Protein AF-E6X254-F1 (afdb_monomer)

Structure (mmCIF, N/CA/C/O backbone):
data_AF-E6X254-F1
#
_entry.id   AF-E6X254-F1
#
loop_
_atom_site.group_PDB
_atom_site.id
_atom_site.type_symbol
_atom_site.label_atom_id
_atom_site.label_alt_id
_atom_site.label_comp_id
_atom_site.label_asym_id
_atom_site.label_entity_id
_atom_site.label_seq_id
_atom_site.pdbx_PDB_ins_code
_atom_site.Cartn_x
_atom_site.Cartn_y
_atom_site.Cartn_z
_atom_site.occupancy
_atom_site.B_iso_or_equiv
_atom_site.auth_seq_id
_atom_site.auth_comp_id
_atom_site.auth_asym_id
_atom_site.auth_atom_id
_atom_site.pdbx_PDB_model_num
ATOM 1 N N . MET A 1 1 ? 67.744 -31.912 -31.415 1.00 39.97 1 MET A N 1
ATOM 2 C CA . MET A 1 1 ? 67.885 -32.042 -32.885 1.00 39.97 1 MET A CA 1
ATOM 3 C C . MET A 1 1 ? 66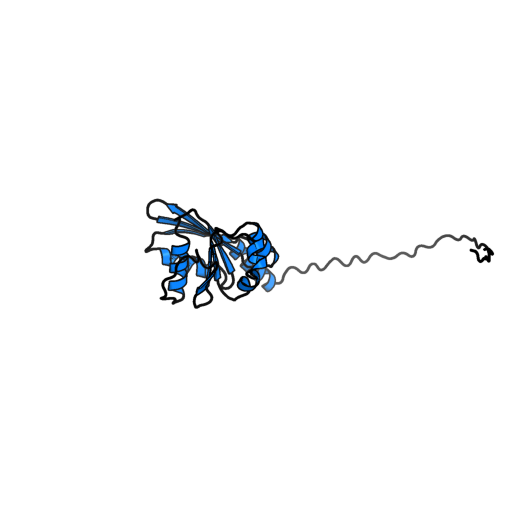.791 -31.149 -33.469 1.00 39.97 1 MET A C 1
ATOM 5 O O . MET A 1 1 ? 65.705 -31.187 -32.912 1.00 39.97 1 MET A O 1
ATOM 9 N N . ARG A 1 2 ? 67.077 -30.144 -34.318 1.00 36.38 2 ARG A N 1
ATOM 10 C CA . ARG A 1 2 ? 67.488 -30.281 -35.740 1.00 36.38 2 ARG A CA 1
ATOM 11 C C . ARG A 1 2 ? 66.462 -31.168 -36.472 1.00 36.38 2 ARG A C 1
ATOM 13 O O . ARG A 1 2 ? 66.328 -32.311 -36.052 1.00 36.38 2 ARG A O 1
ATOM 20 N N . SER A 1 3 ? 65.672 -30.724 -37.452 1.00 42.69 3 SER A N 1
ATOM 21 C CA . SER A 1 3 ? 65.856 -29.655 -38.465 1.00 42.69 3 SER A CA 1
ATOM 22 C C . SER A 1 3 ? 64.516 -29.353 -39.194 1.00 42.69 3 SER A C 1
ATOM 24 O O . SER A 1 3 ? 63.551 -30.048 -38.885 1.00 42.69 3 SER A O 1
ATOM 26 N N . GLU A 1 4 ? 64.304 -28.407 -40.130 1.00 46.53 4 GLU A N 1
ATOM 27 C CA . GLU A 1 4 ? 65.043 -27.293 -40.804 1.00 46.53 4 GLU A CA 1
ATOM 28 C C . GLU A 1 4 ? 63.950 -26.216 -41.205 1.00 46.53 4 GLU A C 1
ATOM 30 O O . GLU A 1 4 ? 62.765 -26.515 -41.064 1.00 46.53 4 GLU A O 1
ATOM 35 N N . GLU A 1 5 ? 64.190 -24.903 -41.398 1.00 43.69 5 GLU A N 1
ATOM 36 C CA . GLU A 1 5 ? 64.471 -24.144 -42.664 1.00 43.69 5 GLU A CA 1
ATOM 37 C C . GLU A 1 5 ? 63.415 -24.240 -43.814 1.00 43.69 5 GLU A C 1
ATOM 39 O O . GLU A 1 5 ? 62.823 -25.294 -44.002 1.00 43.69 5 GLU A O 1
ATOM 44 N N . LEU A 1 6 ? 63.113 -23.219 -44.651 1.00 42.19 6 LEU A N 1
ATOM 45 C CA . LEU A 1 6 ? 63.605 -21.825 -44.809 1.00 42.19 6 LEU A CA 1
ATOM 46 C C . LEU A 1 6 ? 62.620 -20.930 -45.628 1.00 42.19 6 LEU A C 1
ATOM 48 O O . LEU A 1 6 ? 61.711 -21.429 -46.285 1.00 42.19 6 LEU A O 1
ATOM 52 N N . ASP A 1 7 ? 62.872 -19.614 -45.580 1.00 41.62 7 ASP A N 1
ATOM 53 C CA . ASP A 1 7 ? 62.547 -18.496 -46.503 1.00 41.62 7 ASP A CA 1
ATOM 54 C C . ASP A 1 7 ? 61.769 -18.724 -47.828 1.00 41.62 7 ASP A C 1
ATOM 56 O O . ASP A 1 7 ? 62.114 -19.588 -48.631 1.00 41.62 7 ASP A O 1
ATOM 60 N N . ASN A 1 8 ? 60.938 -17.728 -48.202 1.00 36.31 8 ASN A N 1
ATOM 61 C CA . ASN A 1 8 ? 61.302 -16.877 -49.356 1.00 36.31 8 ASN A CA 1
ATOM 62 C C . ASN A 1 8 ? 60.721 -15.441 -49.310 1.00 36.31 8 ASN A C 1
ATOM 64 O O . ASN A 1 8 ? 59.726 -15.171 -48.638 1.00 36.31 8 ASN A O 1
ATOM 68 N N . ARG 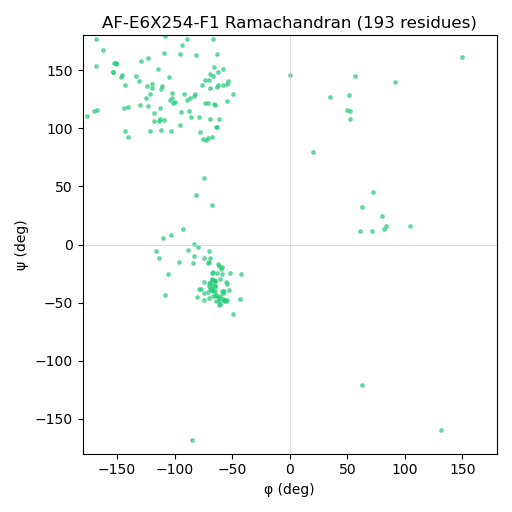A 1 9 ? 61.373 -14.507 -50.020 1.00 41.06 9 ARG A N 1
ATOM 69 C CA . ARG A 1 9 ? 61.249 -13.041 -49.885 1.00 41.06 9 ARG A CA 1
ATOM 70 C C . ARG A 1 9 ? 60.640 -12.318 -51.107 1.00 41.06 9 ARG A C 1
ATOM 72 O O . ARG A 1 9 ? 60.903 -12.702 -52.235 1.00 41.06 9 ARG A O 1
ATOM 79 N N . VAL A 1 10 ? 59.976 -11.184 -50.822 1.00 40.94 10 VAL A N 1
ATOM 80 C CA . VAL A 1 10 ? 60.042 -9.849 -51.493 1.00 40.94 10 VAL A CA 1
ATOM 81 C C . VAL A 1 10 ? 59.882 -9.720 -53.025 1.00 40.94 10 VAL A C 1
ATOM 83 O O . VAL A 1 10 ? 60.679 -10.247 -53.789 1.00 40.94 10 VAL A O 1
ATOM 86 N N . THR A 1 11 ? 58.972 -8.826 -53.456 1.00 37.56 11 THR A N 1
ATOM 87 C CA . THR A 1 11 ? 59.174 -7.722 -54.450 1.00 37.56 11 THR A CA 1
ATOM 88 C C . THR A 1 11 ? 57.869 -6.900 -54.550 1.00 37.56 11 THR A C 1
ATOM 90 O O . THR A 1 11 ? 56.802 -7.473 -54.719 1.00 37.56 11 THR A O 1
ATOM 93 N N . GLU A 1 12 ? 57.828 -5.646 -54.083 1.00 37.41 12 GLU A N 1
ATOM 94 C CA . GLU A 1 12 ? 58.088 -4.357 -54.776 1.00 37.41 12 GLU A CA 1
ATOM 95 C C . GLU A 1 12 ? 56.846 -3.679 -55.412 1.00 37.41 12 GLU A C 1
ATOM 97 O O . GLU A 1 12 ? 55.953 -4.327 -55.946 1.00 37.41 12 GLU A O 1
ATOM 102 N N . GLN A 1 13 ? 56.776 -2.344 -55.280 1.00 39.62 13 GLN A N 1
ATOM 103 C CA . GLN A 1 13 ? 55.725 -1.461 -55.831 1.00 39.62 13 GLN A CA 1
ATOM 104 C C . GLN A 1 13 ? 56.097 -0.991 -57.261 1.00 39.62 13 GLN A C 1
ATOM 106 O O . GLN A 1 13 ? 57.212 -1.269 -57.703 1.00 39.62 13 GLN A O 1
ATOM 111 N N . PRO A 1 14 ? 55.244 -0.219 -57.980 1.00 46.22 14 PRO A N 1
ATOM 112 C CA . PRO A 1 14 ? 55.338 1.243 -57.806 1.00 46.22 14 PRO A CA 1
ATOM 113 C C . PRO A 1 14 ? 54.042 2.072 -58.018 1.00 46.22 14 PRO A C 1
ATOM 115 O O . PRO A 1 14 ? 53.150 1.714 -58.776 1.00 46.22 14 PRO A O 1
ATOM 118 N N . SER A 1 15 ? 54.028 3.253 -57.383 1.00 36.47 15 SER A N 1
ATOM 119 C CA . SER A 1 15 ? 53.584 4.570 -57.900 1.00 36.47 15 SER A CA 1
ATOM 120 C C . SER A 1 15 ? 52.405 4.685 -58.886 1.00 36.47 15 SER A C 1
ATOM 122 O O . SER A 1 15 ? 52.525 4.309 -60.051 1.00 36.47 15 SER A O 1
ATOM 124 N N . ASN A 1 16 ? 51.425 5.535 -58.535 1.00 37.75 16 ASN A N 1
ATOM 125 C CA . ASN A 1 16 ? 50.996 6.577 -59.481 1.00 37.75 16 ASN A CA 1
ATOM 126 C C . ASN A 1 16 ? 50.569 7.891 -58.787 1.00 37.75 16 ASN A C 1
ATOM 128 O O . ASN A 1 16 ? 50.030 7.862 -57.681 1.00 37.75 16 ASN A O 1
ATOM 132 N N . ARG A 1 17 ? 50.832 9.045 -59.424 1.00 39.84 17 ARG A N 1
ATOM 133 C CA . ARG A 1 17 ? 50.618 10.406 -58.880 1.00 39.84 17 ARG A CA 1
ATOM 134 C C . ARG A 1 17 ? 50.150 11.377 -59.973 1.00 39.84 17 ARG A C 1
ATOM 136 O O . ARG A 1 17 ? 50.934 11.685 -60.861 1.00 39.84 17 ARG A O 1
ATOM 143 N N . ALA A 1 18 ? 48.940 11.920 -59.825 1.00 36.59 18 ALA A N 1
ATOM 144 C CA . ALA A 1 18 ? 48.417 13.166 -60.419 1.00 36.59 18 ALA A CA 1
ATOM 145 C C . ALA A 1 18 ? 47.061 13.443 -59.722 1.00 36.59 18 ALA A C 1
ATOM 147 O O . ALA A 1 18 ? 46.252 12.527 -59.631 1.00 36.59 18 ALA A O 1
ATOM 148 N N . THR A 1 19 ? 46.857 14.511 -58.940 1.00 41.28 19 THR A N 1
ATOM 149 C CA . THR A 1 19 ? 46.544 15.905 -59.338 1.00 41.28 19 THR A CA 1
ATOM 150 C C . THR A 1 19 ? 45.357 16.043 -60.291 1.00 41.28 19 THR A C 1
ATOM 152 O O . THR A 1 19 ? 45.527 15.775 -61.473 1.00 41.28 19 THR A O 1
ATOM 155 N N . GLU A 1 20 ? 44.227 16.563 -59.794 1.00 41.34 20 GLU A N 1
ATOM 156 C CA . GLU A 1 20 ? 43.519 17.712 -60.393 1.00 41.34 20 GLU A CA 1
ATOM 157 C C . GLU A 1 20 ? 42.433 18.273 -59.452 1.00 41.34 20 GLU A C 1
ATOM 159 O O . GLU A 1 20 ? 41.959 17.590 -58.543 1.00 41.34 20 GLU A O 1
ATOM 164 N N . GLU A 1 21 ? 42.128 19.560 -59.627 1.00 39.28 21 GLU A N 1
ATOM 165 C CA . GLU A 1 21 ? 41.271 20.386 -58.766 1.00 39.28 21 GLU A CA 1
ATOM 166 C C . GLU A 1 21 ? 39.807 20.463 -59.245 1.00 39.28 21 GLU A C 1
ATOM 168 O O . GLU A 1 21 ? 39.488 20.197 -60.398 1.00 39.28 21 GLU A O 1
ATOM 173 N N . GLU A 1 22 ? 38.941 20.912 -58.329 1.00 37.00 22 GLU A N 1
ATOM 174 C CA . GLU A 1 22 ? 37.640 21.562 -58.559 1.00 37.00 22 GLU A CA 1
ATOM 175 C C . GLU A 1 22 ? 36.601 20.932 -59.515 1.00 37.00 22 GLU A C 1
ATOM 177 O O . GLU A 1 22 ? 36.651 21.054 -60.740 1.00 37.00 22 GLU A O 1
ATOM 182 N N . LYS A 1 23 ? 35.465 20.539 -58.917 1.00 35.72 23 LYS A N 1
ATOM 183 C CA . LYS A 1 23 ? 34.222 21.340 -59.017 1.00 35.72 23 LYS A CA 1
ATOM 184 C C . LYS A 1 23 ? 33.162 20.867 -58.023 1.00 35.72 23 LYS A C 1
ATOM 186 O O . LYS A 1 23 ? 32.631 19.769 -58.148 1.00 35.72 23 LYS A O 1
ATOM 191 N N . SER A 1 24 ? 32.808 21.732 -57.076 1.00 36.19 24 SER A N 1
ATOM 192 C CA . SER A 1 24 ? 31.663 21.527 -56.182 1.00 36.19 24 SER A CA 1
ATOM 193 C C . SER A 1 24 ? 30.344 21.741 -56.938 1.00 36.19 24 SER A C 1
ATOM 195 O O . SER A 1 24 ? 30.122 22.848 -57.435 1.00 36.19 24 SER A O 1
ATOM 197 N N . PRO A 1 25 ? 29.433 20.754 -57.009 1.00 38.47 25 PRO A N 1
ATOM 198 C CA . PRO A 1 25 ? 28.071 20.993 -57.458 1.00 38.47 25 PRO A CA 1
ATOM 199 C C . PRO A 1 25 ? 27.221 21.530 -56.298 1.00 38.47 25 PRO A C 1
ATOM 201 O O . PRO A 1 25 ? 27.166 20.948 -55.215 1.00 38.47 25 PRO A O 1
ATOM 204 N N . THR A 1 26 ? 26.521 22.635 -56.540 1.00 44.19 26 THR A N 1
ATOM 205 C CA . THR A 1 26 ? 25.549 23.215 -55.609 1.00 44.19 26 THR A CA 1
ATOM 206 C C . THR A 1 26 ? 24.395 22.242 -55.344 1.00 44.19 26 THR A C 1
ATOM 208 O O . THR A 1 26 ? 23.514 22.094 -56.190 1.00 44.19 26 THR A O 1
ATOM 211 N N . LEU A 1 27 ? 24.334 21.643 -54.151 1.00 38.66 27 LEU A N 1
ATOM 212 C CA . LEU A 1 27 ? 23.073 21.127 -53.614 1.00 38.66 27 LEU A CA 1
ATOM 213 C C . LEU A 1 27 ? 22.359 22.253 -52.864 1.00 38.66 27 LEU A C 1
ATOM 215 O O . LEU A 1 27 ? 22.832 22.732 -51.835 1.00 38.66 27 LEU A O 1
ATOM 219 N N . GLN A 1 28 ? 21.197 22.659 -53.373 1.00 41.84 28 GLN A N 1
ATOM 220 C CA . GLN A 1 28 ? 20.267 23.486 -52.611 1.00 41.84 28 GLN A CA 1
ATOM 221 C C . GLN A 1 28 ? 19.738 22.668 -51.431 1.00 41.84 28 GLN A C 1
ATOM 223 O O . GLN A 1 28 ? 19.121 21.619 -51.615 1.00 41.84 28 GLN A O 1
ATOM 228 N N . SER A 1 29 ? 19.966 23.156 -50.215 1.00 40.50 29 SER A N 1
ATOM 229 C CA . SER A 1 29 ? 19.457 22.549 -48.990 1.00 40.50 29 SER A CA 1
ATOM 230 C C . SER A 1 29 ? 17.942 22.735 -48.887 1.00 40.50 29 SER A C 1
ATOM 232 O O . SER A 1 29 ? 17.465 23.727 -48.333 1.00 40.50 29 SER A O 1
ATOM 234 N N . GLN A 1 30 ? 17.173 21.771 -49.391 1.00 39.81 30 GLN A N 1
ATOM 235 C CA . GLN A 1 30 ? 15.779 21.614 -48.985 1.00 39.81 30 GLN A CA 1
ATOM 236 C C . GLN A 1 30 ? 15.748 20.999 -47.583 1.00 39.81 30 GLN A C 1
ATOM 238 O O . GLN A 1 30 ? 15.779 19.783 -47.408 1.00 39.81 30 GLN A O 1
ATOM 243 N N . THR A 1 31 ? 15.731 21.860 -46.567 1.00 37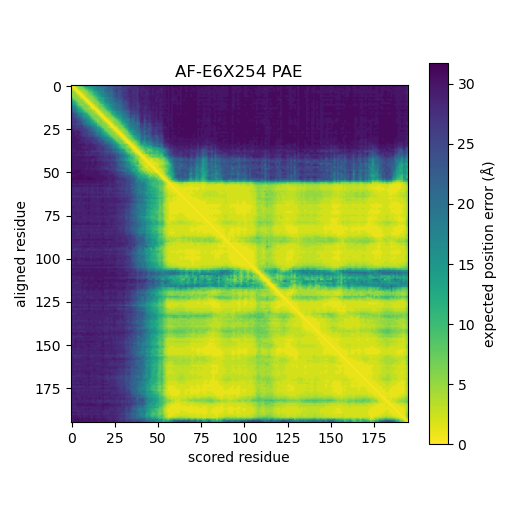.50 31 THR A N 1
ATOM 244 C CA . THR A 1 31 ? 15.502 21.453 -45.181 1.00 37.50 31 THR A CA 1
ATOM 245 C C . THR A 1 31 ? 14.033 21.081 -45.004 1.00 37.50 31 THR A C 1
ATOM 247 O O . THR A 1 31 ? 13.203 21.929 -44.674 1.00 37.50 31 THR A O 1
ATOM 250 N N . SER A 1 32 ? 13.704 19.810 -45.221 1.00 37.91 32 SER A N 1
ATOM 251 C CA . SER A 1 32 ? 12.437 19.238 -44.765 1.00 37.91 32 SER A CA 1
ATOM 252 C C . SER A 1 32 ? 12.418 19.270 -43.236 1.00 37.91 32 SER A C 1
ATOM 254 O O . SER A 1 32 ? 13.076 18.451 -42.594 1.00 37.91 32 SER A O 1
ATOM 256 N N . SER A 1 33 ? 11.710 20.238 -42.649 1.00 44.03 33 SER A N 1
ATOM 257 C CA . SER A 1 33 ? 11.550 20.336 -41.194 1.00 44.03 33 SER A CA 1
ATOM 258 C C . SER A 1 33 ? 11.024 19.016 -40.615 1.00 44.03 33 SER A C 1
ATOM 260 O O . SER A 1 33 ? 10.129 18.417 -41.221 1.00 44.03 33 SER A O 1
ATOM 262 N N . PRO A 1 34 ? 11.505 18.565 -39.440 1.00 41.34 34 PRO A N 1
ATOM 263 C CA . PRO A 1 34 ? 10.937 17.406 -38.767 1.00 41.34 34 PRO A CA 1
ATOM 264 C C . PRO A 1 34 ? 9.486 17.691 -38.366 1.00 41.34 34 PRO A C 1
ATOM 266 O O . PRO A 1 34 ? 9.233 18.401 -37.401 1.00 41.34 34 PRO A O 1
ATOM 269 N N . ASN A 1 35 ? 8.559 17.159 -39.162 1.00 46.47 35 ASN A N 1
ATOM 270 C CA . ASN A 1 35 ? 7.163 16.849 -38.858 1.00 46.47 35 ASN A CA 1
ATOM 271 C C . ASN A 1 35 ? 6.545 17.588 -37.645 1.00 46.47 35 ASN A C 1
ATOM 273 O O . ASN A 1 35 ? 6.381 16.994 -36.580 1.00 46.47 35 ASN A O 1
ATOM 277 N N . ASP A 1 36 ? 6.140 18.852 -37.827 1.00 47.97 36 ASP A N 1
ATOM 278 C CA . ASP A 1 36 ? 5.377 19.643 -36.839 1.00 47.97 36 ASP A CA 1
ATOM 279 C C . ASP A 1 36 ? 3.904 19.182 -36.772 1.00 47.97 36 ASP A C 1
ATOM 281 O O . ASP A 1 36 ? 2.951 19.924 -37.026 1.00 47.97 36 ASP A O 1
ATOM 285 N N . GLN A 1 37 ? 3.708 17.892 -36.489 1.00 47.06 37 GLN A N 1
ATOM 286 C CA . GLN A 1 37 ? 2.402 17.341 -36.156 1.00 47.06 37 GLN A CA 1
ATOM 287 C C . GLN A 1 37 ? 2.096 17.693 -34.705 1.00 47.06 37 GLN A C 1
ATOM 289 O O . GLN A 1 37 ? 2.498 16.996 -33.773 1.00 47.06 37 GLN A O 1
ATOM 294 N N . ARG A 1 38 ? 1.339 18.781 -34.521 1.00 51.38 38 ARG A N 1
ATOM 295 C CA . ARG A 1 38 ? 0.625 19.021 -33.263 1.00 51.38 38 ARG A CA 1
ATOM 296 C C . ARG A 1 38 ? -0.147 17.744 -32.891 1.00 51.38 38 ARG A C 1
ATOM 298 O O . ARG A 1 38 ? -0.869 17.243 -33.755 1.00 51.38 38 ARG A O 1
ATOM 305 N N . PRO A 1 39 ? -0.014 17.235 -31.649 1.00 46.81 39 PRO A N 1
ATOM 306 C CA . PRO A 1 39 ? -0.673 16.001 -31.229 1.00 46.81 39 PRO A CA 1
ATOM 307 C C . PRO A 1 39 ? -2.176 16.095 -31.486 1.00 46.81 39 PRO A C 1
ATOM 309 O O . PRO A 1 39 ? -2.773 17.157 -31.258 1.00 46.81 39 PRO A O 1
ATOM 312 N N . THR A 1 40 ? -2.767 15.007 -31.987 1.00 54.56 40 THR A N 1
ATOM 313 C CA . THR A 1 40 ? -4.196 14.969 -32.319 1.00 54.56 40 THR A CA 1
ATOM 314 C C . THR A 1 40 ? -5.031 15.163 -31.056 1.00 54.56 40 THR A C 1
ATOM 316 O O . THR A 1 40 ? -4.531 15.000 -29.945 1.00 54.56 40 THR A O 1
ATOM 319 N N . THR A 1 41 ? -6.319 15.490 -31.191 1.00 58.62 41 THR A N 1
ATOM 320 C CA . THR A 1 41 ? -7.214 15.629 -30.028 1.00 58.62 41 THR A CA 1
ATOM 321 C C . THR A 1 41 ? -7.177 14.380 -29.141 1.00 58.62 41 THR A C 1
ATOM 323 O O . THR A 1 41 ? -7.072 14.508 -27.931 1.00 58.62 41 THR A O 1
ATOM 326 N N . ASN A 1 42 ? -7.117 13.186 -29.739 1.00 62.75 42 ASN A N 1
ATOM 327 C CA . ASN A 1 42 ? -7.021 11.921 -29.012 1.00 62.75 42 ASN A CA 1
ATOM 328 C C . ASN A 1 42 ? -5.676 11.760 -28.271 1.00 62.75 42 ASN A C 1
ATOM 330 O O . ASN A 1 42 ? -5.656 11.302 -27.133 1.00 62.75 42 ASN A O 1
ATOM 334 N N . ASP A 1 43 ? -4.559 12.188 -28.870 1.00 56.28 43 ASP A N 1
ATOM 335 C CA . ASP A 1 43 ? -3.249 12.181 -28.198 1.00 56.28 43 ASP A CA 1
ATOM 336 C C . ASP A 1 43 ? -3.198 13.215 -27.064 1.00 56.28 43 ASP A C 1
ATOM 338 O O . ASP A 1 43 ? -2.629 12.952 -26.007 1.00 56.28 43 ASP A O 1
ATOM 342 N N . GLN A 1 44 ? -3.813 14.387 -27.256 1.00 56.69 44 GLN A N 1
ATOM 343 C CA . GLN A 1 44 ? -3.948 15.400 -26.209 1.00 56.69 44 GLN A CA 1
ATOM 344 C C . GLN A 1 44 ? -4.847 14.920 -25.073 1.00 56.69 44 GLN A C 1
ATOM 346 O O . GLN A 1 44 ? -4.502 15.146 -23.921 1.00 56.69 44 GLN A O 1
ATOM 351 N N . ASP A 1 45 ? -5.946 14.228 -25.363 1.00 62.16 45 ASP A N 1
ATOM 352 C CA . ASP A 1 45 ? -6.838 13.671 -24.346 1.00 62.16 45 ASP A CA 1
ATOM 353 C C . ASP A 1 45 ? -6.152 12.547 -23.557 1.00 62.16 45 ASP A C 1
ATOM 355 O O . ASP A 1 45 ? -6.262 12.520 -22.334 1.00 62.16 45 ASP A O 1
ATOM 359 N N . ILE A 1 46 ? -5.348 11.694 -24.206 1.00 59.12 46 ILE A N 1
ATOM 360 C CA . ILE A 1 46 ? -4.499 10.699 -23.525 1.00 59.12 46 ILE A CA 1
ATOM 361 C C . ILE A 1 46 ? -3.438 11.391 -22.655 1.00 59.12 46 ILE A C 1
ATOM 363 O O . ILE A 1 46 ? -3.314 11.065 -21.475 1.00 59.12 46 ILE A O 1
ATOM 367 N N . LEU A 1 47 ? -2.716 12.383 -23.188 1.00 53.06 47 LEU A N 1
ATOM 368 C CA . LEU A 1 47 ? -1.706 13.144 -22.440 1.00 53.06 47 LEU A CA 1
ATOM 369 C C . LEU A 1 47 ? -2.313 13.969 -21.295 1.00 53.06 47 LEU A C 1
ATOM 371 O O . LEU A 1 47 ? -1.662 14.163 -20.271 1.00 53.06 47 LEU A O 1
ATOM 375 N N . ASN A 1 48 ? -3.551 14.448 -21.435 1.00 55.47 48 ASN A N 1
ATOM 376 C CA . ASN A 1 48 ? -4.277 15.188 -20.403 1.00 55.47 48 ASN A CA 1
ATOM 377 C C . ASN A 1 48 ? -4.869 14.251 -19.345 1.00 55.47 48 ASN A C 1
ATOM 379 O O . ASN A 1 48 ? -4.809 14.576 -18.162 1.00 55.47 48 ASN A O 1
ATOM 383 N N . ALA A 1 49 ? -5.371 13.076 -19.736 1.00 56.28 49 ALA A N 1
ATOM 384 C CA . ALA A 1 49 ? -5.787 12.028 -18.809 1.00 56.28 49 ALA A CA 1
ATOM 385 C C . ALA A 1 49 ? -4.591 11.551 -17.975 1.00 56.28 49 ALA A C 1
ATOM 387 O O . ALA A 1 49 ? -4.667 11.576 -16.747 1.00 56.28 49 ALA A O 1
ATOM 388 N N . GLN A 1 50 ? -3.458 11.256 -18.626 1.00 50.41 50 GLN A N 1
ATOM 389 C CA . GLN A 1 50 ? -2.184 10.974 -17.962 1.00 50.41 50 GLN A CA 1
ATOM 390 C C . GLN A 1 50 ? -1.763 12.144 -17.058 1.00 50.41 50 GLN A C 1
ATOM 392 O O . GLN A 1 50 ? -1.491 11.941 -15.884 1.00 50.41 50 GLN A O 1
ATOM 397 N N . ARG A 1 51 ? -1.802 13.402 -17.521 1.00 49.88 51 ARG A N 1
ATOM 398 C CA . ARG A 1 51 ? -1.511 14.577 -16.667 1.00 49.88 51 ARG A CA 1
ATOM 399 C C . ARG A 1 51 ? -2.478 14.777 -15.500 1.00 49.88 51 ARG A C 1
ATOM 401 O O . ARG A 1 51 ? -2.081 15.377 -14.501 1.00 49.88 51 ARG A O 1
ATOM 408 N N . SER A 1 52 ? -3.708 14.279 -15.590 1.00 51.03 52 SER A N 1
ATOM 409 C CA . SER A 1 52 ? -4.663 14.307 -14.481 1.00 51.03 52 SER A CA 1
ATOM 410 C C . SER A 1 52 ? -4.309 13.271 -13.411 1.00 51.03 52 SER A C 1
ATOM 412 O O . SER A 1 52 ? -4.288 13.618 -12.231 1.00 51.03 52 SER A O 1
ATOM 414 N N . THR A 1 53 ? -3.909 12.053 -13.803 1.00 51.19 53 THR A N 1
ATOM 415 C CA . THR A 1 53 ? -3.399 11.035 -12.870 1.00 51.19 53 THR A CA 1
ATOM 416 C C . THR A 1 53 ? -2.028 11.412 -12.302 1.00 51.19 53 THR A C 1
ATOM 418 O O . THR A 1 53 ? -1.787 11.190 -11.119 1.00 51.19 53 THR A O 1
ATOM 421 N N . LEU A 1 54 ? -1.175 12.097 -13.074 1.00 52.84 54 LEU A N 1
ATOM 422 C CA . LEU A 1 54 ? 0.117 12.639 -12.618 1.00 52.84 54 LEU A CA 1
ATOM 423 C C . LEU A 1 54 ? -0.011 13.686 -11.489 1.00 52.84 54 LEU A C 1
ATOM 425 O O . LEU A 1 54 ? 0.961 13.940 -10.785 1.00 52.84 54 LEU A O 1
ATOM 429 N N . ASN A 1 55 ? -1.194 14.280 -11.288 1.00 58.25 55 ASN A N 1
ATOM 430 C CA . ASN A 1 55 ? -1.481 15.205 -10.182 1.00 58.25 55 ASN A CA 1
ATOM 431 C C . ASN A 1 55 ? -2.436 14.611 -9.127 1.00 58.25 55 ASN A C 1
ATOM 433 O O . ASN A 1 55 ? -2.846 15.313 -8.204 1.00 58.25 55 ASN A O 1
ATOM 437 N N . ALA A 1 56 ? -2.809 13.333 -9.244 1.00 71.69 56 ALA A N 1
ATOM 438 C CA . ALA A 1 56 ? -3.869 12.706 -8.455 1.00 71.69 56 ALA A CA 1
ATOM 439 C C . ALA A 1 56 ? -3.414 12.252 -7.053 1.00 71.69 56 ALA A C 1
ATOM 441 O O . ALA A 1 56 ? -3.779 11.169 -6.589 1.00 71.69 56 ALA A O 1
ATOM 442 N N . SER A 1 57 ? -2.632 13.084 -6.357 1.00 87.56 57 SER A N 1
ATOM 443 C CA . SER A 1 57 ? -2.364 12.864 -4.939 1.00 87.56 57 SER A CA 1
ATOM 444 C C . SER A 1 57 ? -3.599 13.209 -4.103 1.00 87.56 57 SER A C 1
ATOM 446 O O . SER A 1 57 ? -4.345 14.149 -4.393 1.00 87.56 57 SER A O 1
ATOM 448 N N . LYS A 1 58 ? -3.852 12.422 -3.057 1.00 94.69 58 LYS A N 1
ATOM 449 C CA . LYS A 1 58 ? -4.974 12.640 -2.145 1.00 94.69 58 LYS A CA 1
ATOM 450 C C . LYS A 1 58 ? -4.589 12.308 -0.717 1.00 94.69 58 LYS A C 1
ATOM 452 O O . LYS A 1 58 ? -3.980 11.278 -0.450 1.00 94.69 58 LYS A O 1
ATOM 457 N N . GLU A 1 59 ? -5.005 13.166 0.200 1.00 97.38 59 GLU A N 1
ATOM 458 C CA . GLU A 1 59 ? -4.857 12.965 1.635 1.00 97.38 59 GLU A CA 1
ATOM 459 C C . GLU A 1 59 ? -6.230 12.731 2.272 1.00 97.38 59 GLU A C 1
ATOM 461 O O . GLU A 1 59 ? -7.213 13.386 1.911 1.00 97.38 59 GLU A O 1
ATOM 466 N N . ILE A 1 60 ? -6.317 11.756 3.177 1.00 97.75 60 ILE A N 1
ATOM 467 C CA . ILE A 1 60 ? -7.540 11.409 3.908 1.00 97.75 60 ILE A CA 1
ATOM 468 C C . ILE A 1 60 ? -7.159 11.077 5.349 1.00 97.75 60 ILE A C 1
ATOM 470 O O . ILE A 1 60 ? -6.458 10.094 5.573 1.00 97.75 60 ILE A O 1
ATOM 474 N N . THR A 1 61 ? -7.660 11.829 6.329 1.00 98.06 61 THR A N 1
ATOM 475 C CA . THR A 1 61 ? -7.658 11.370 7.726 1.00 98.06 61 THR A CA 1
ATOM 476 C C . THR A 1 61 ? -8.869 10.466 7.960 1.00 98.06 61 THR A C 1
ATOM 478 O O . THR A 1 61 ? -9.996 10.872 7.669 1.00 98.06 61 THR A O 1
ATOM 481 N N . ALA A 1 62 ? -8.648 9.264 8.496 1.00 97.38 62 ALA A N 1
ATOM 482 C CA . ALA A 1 62 ? -9.692 8.280 8.786 1.00 97.38 62 ALA A CA 1
ATOM 483 C C . ALA A 1 62 ? -9.383 7.443 10.043 1.00 97.38 62 ALA A C 1
ATOM 485 O O . ALA A 1 62 ? -8.232 7.083 10.309 1.00 97.38 62 ALA A O 1
ATOM 486 N N . ASN A 1 63 ? -10.422 7.099 10.806 1.00 96.75 63 ASN A N 1
ATOM 487 C CA . ASN A 1 63 ? -10.401 6.034 11.811 1.00 96.75 63 ASN A CA 1
ATOM 488 C C . ASN A 1 63 ? -10.680 4.650 11.164 1.00 96.75 63 ASN A C 1
ATOM 490 O O . ASN A 1 63 ? -10.643 4.498 9.942 1.00 96.75 63 ASN A O 1
ATOM 494 N N . LEU A 1 64 ? -10.932 3.611 11.972 1.00 94.44 64 LEU A N 1
ATOM 495 C CA . LEU A 1 64 ? -11.232 2.258 11.467 1.00 94.44 64 LEU A CA 1
ATOM 496 C C . LEU A 1 64 ? -12.604 2.131 10.780 1.00 94.44 64 LEU A C 1
ATOM 498 O O . LEU A 1 64 ? -12.730 1.350 9.840 1.00 94.44 64 LEU A O 1
ATOM 502 N N . GLU A 1 65 ? -13.611 2.878 11.231 1.00 95.12 65 GLU A N 1
ATOM 503 C CA . GLU A 1 65 ? -14.969 2.882 10.666 1.00 95.12 65 GLU A CA 1
ATOM 504 C C . GLU A 1 65 ? -15.013 3.638 9.330 1.00 95.12 65 GLU A C 1
ATOM 506 O O . GLU A 1 65 ? -15.743 3.270 8.414 1.00 95.12 65 GLU A O 1
ATOM 511 N N . GLU A 1 66 ? -14.169 4.662 9.196 1.00 96.94 66 GLU A N 1
ATOM 512 C CA . GLU A 1 66 ? -14.006 5.490 8.000 1.00 96.94 66 GLU A CA 1
ATOM 513 C C . GLU A 1 66 ? -13.064 4.870 6.952 1.00 96.94 66 GLU A C 1
ATOM 515 O O . GLU A 1 66 ? -12.995 5.356 5.822 1.00 96.94 66 GLU A O 1
ATOM 520 N N . LEU 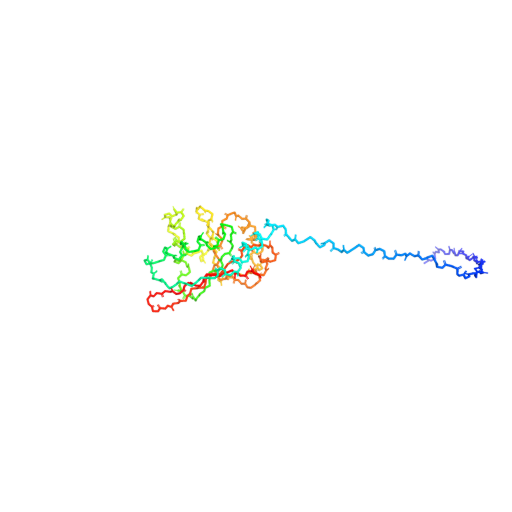A 1 67 ? -12.354 3.788 7.290 1.00 95.62 67 LEU A N 1
ATOM 521 C CA . LEU A 1 67 ? -11.388 3.115 6.414 1.00 95.62 67 LEU A CA 1
ATOM 522 C C . LEU A 1 67 ? -11.947 2.691 5.033 1.00 95.62 67 LEU A C 1
ATOM 524 O O . LEU A 1 67 ? -11.201 2.798 4.055 1.00 95.62 67 LEU A O 1
ATOM 528 N N . PRO A 1 68 ? -13.231 2.295 4.868 1.00 96.50 68 PRO A N 1
ATOM 529 C CA . PRO A 1 68 ? -13.827 2.088 3.547 1.00 96.50 68 PRO A CA 1
ATOM 530 C C . PRO A 1 68 ? -13.733 3.315 2.626 1.00 96.50 68 PRO A C 1
ATOM 532 O O . PRO A 1 68 ? -13.538 3.153 1.426 1.00 96.50 68 PRO A O 1
ATOM 535 N N . ASN A 1 69 ? -13.774 4.543 3.160 1.00 97.25 69 ASN A N 1
ATOM 536 C CA . ASN A 1 69 ? -13.633 5.766 2.357 1.00 97.25 69 ASN A CA 1
ATOM 537 C C . ASN A 1 69 ? -12.224 5.918 1.764 1.00 97.25 69 ASN A C 1
ATOM 539 O O . ASN A 1 69 ? -12.073 6.489 0.682 1.00 97.25 69 ASN A O 1
ATOM 543 N N . VAL A 1 70 ? -11.199 5.402 2.454 1.00 98.00 70 VAL A N 1
ATOM 544 C CA . VAL A 1 70 ? -9.816 5.348 1.954 1.00 98.00 70 VAL A CA 1
ATOM 545 C C . VAL A 1 70 ? -9.720 4.334 0.817 1.00 98.00 70 VAL A C 1
ATOM 547 O O . VAL A 1 70 ? -9.199 4.658 -0.247 1.00 98.00 70 VAL A O 1
ATOM 550 N N . VAL A 1 71 ? -10.296 3.142 0.994 1.00 97.75 71 VAL A N 1
ATOM 551 C CA . VAL A 1 71 ? -10.317 2.088 -0.034 1.00 97.75 71 VAL A CA 1
ATOM 552 C C . VAL A 1 71 ? -11.061 2.549 -1.293 1.00 97.75 71 VAL A C 1
ATOM 554 O O . VAL A 1 71 ? -10.538 2.437 -2.399 1.00 97.75 71 VAL A O 1
ATOM 557 N N . GLU A 1 72 ? -12.235 3.163 -1.140 1.00 97.06 72 GLU A N 1
ATOM 558 C CA . GLU A 1 72 ? -12.997 3.738 -2.255 1.00 97.06 72 GLU A CA 1
ATOM 559 C C . GLU A 1 72 ? -12.339 4.990 -2.856 1.00 97.06 72 GLU A C 1
ATOM 561 O O . GLU A 1 72 ? -12.714 5.425 -3.943 1.00 97.06 72 GLU A O 1
ATOM 566 N N . ALA A 1 73 ? -11.371 5.619 -2.186 1.00 96.56 73 ALA A N 1
ATOM 567 C CA . ALA A 1 73 ? -10.517 6.621 -2.816 1.00 96.56 73 ALA A CA 1
ATOM 568 C C . ALA A 1 73 ? -9.400 5.961 -3.634 1.00 96.56 73 ALA A C 1
ATOM 570 O O . ALA A 1 73 ? -9.209 6.347 -4.782 1.00 96.56 73 ALA A O 1
ATOM 571 N N . MET A 1 74 ? -8.731 4.938 -3.092 1.00 97.50 74 MET A N 1
ATOM 572 C CA . MET A 1 74 ? -7.712 4.168 -3.814 1.00 97.50 74 MET A CA 1
ATOM 573 C C . MET A 1 74 ? -8.271 3.592 -5.120 1.00 97.50 74 MET A C 1
ATOM 575 O O . MET A 1 74 ? -7.691 3.841 -6.169 1.00 97.50 74 MET A O 1
ATOM 579 N N . LYS A 1 75 ? -9.447 2.945 -5.092 1.00 95.81 75 LYS A N 1
ATOM 580 C CA . LYS A 1 75 ? -10.105 2.369 -6.288 1.00 95.81 75 LYS A CA 1
ATOM 581 C C . LYS A 1 75 ? -10.437 3.384 -7.390 1.00 95.81 75 LYS A C 1
ATOM 583 O O . LYS A 1 75 ? -10.662 2.998 -8.527 1.00 95.81 75 LYS A O 1
ATOM 588 N N . ARG A 1 76 ? -10.531 4.677 -7.056 1.00 94.81 76 ARG A N 1
ATOM 589 C CA . ARG A 1 76 ? -10.820 5.759 -8.017 1.00 94.81 76 ARG A CA 1
ATOM 590 C C . ARG A 1 76 ? -9.572 6.470 -8.539 1.00 94.81 76 ARG A C 1
ATOM 592 O O . ARG A 1 76 ? -9.687 7.228 -9.494 1.00 94.81 76 ARG A O 1
ATOM 599 N N . LEU A 1 77 ? -8.427 6.290 -7.882 1.00 94.75 77 LEU A N 1
ATOM 600 C CA . LEU A 1 77 ? -7.174 6.983 -8.194 1.00 94.75 77 LEU A CA 1
ATOM 601 C C . LEU A 1 77 ? -6.151 6.037 -8.828 1.00 94.75 77 LEU A C 1
ATOM 603 O O . LEU A 1 77 ? -5.489 6.403 -9.795 1.00 94.75 77 LEU A O 1
ATOM 607 N N . ILE A 1 78 ? -6.030 4.830 -8.276 1.00 95.69 78 ILE A N 1
ATOM 608 C CA . ILE A 1 78 ? -5.012 3.846 -8.631 1.00 95.69 78 ILE A CA 1
ATOM 609 C C . ILE A 1 78 ? -5.562 2.925 -9.734 1.00 95.69 78 ILE A C 1
ATOM 611 O O . ILE A 1 78 ? -6.652 2.381 -9.552 1.00 95.69 78 ILE A O 1
ATOM 615 N N . PRO A 1 79 ? -4.836 2.710 -10.850 1.00 94.94 79 PRO A N 1
ATOM 616 C CA . PRO A 1 79 ? -5.228 1.756 -11.890 1.00 94.94 79 PRO A CA 1
ATOM 617 C C . PRO A 1 79 ? -5.401 0.325 -11.361 1.00 94.94 79 PRO A C 1
ATOM 619 O O . PRO A 1 79 ? -4.687 -0.083 -10.449 1.00 94.94 79 PRO A O 1
ATOM 622 N N . ASP A 1 80 ? -6.275 -0.469 -11.988 1.00 93.88 80 ASP A N 1
ATOM 623 C CA . ASP A 1 80 ? -6.547 -1.866 -11.593 1.00 93.88 80 ASP A CA 1
ATOM 624 C C . ASP A 1 80 ? -5.305 -2.779 -11.631 1.00 93.88 80 ASP A C 1
ATOM 626 O O . ASP A 1 80 ? -5.244 -3.764 -10.904 1.00 93.88 80 ASP A O 1
ATOM 630 N N . ASN A 1 81 ? -4.305 -2.439 -12.455 1.00 95.94 81 ASN A N 1
ATOM 631 C CA . ASN A 1 81 ? -3.004 -3.110 -12.514 1.00 95.94 81 ASN A CA 1
ATOM 632 C C . ASN A 1 81 ? -1.920 -2.153 -12.003 1.00 95.94 81 ASN A C 1
ATOM 634 O O . ASN A 1 81 ? -1.477 -1.264 -12.742 1.00 95.94 81 ASN A O 1
ATOM 638 N N . ALA A 1 82 ? -1.522 -2.302 -10.739 1.00 97.00 82 ALA A N 1
ATOM 639 C CA . ALA A 1 82 ? -0.585 -1.396 -10.078 1.00 97.00 82 ALA A CA 1
ATOM 640 C C . ALA A 1 82 ? 0.195 -2.071 -8.944 1.00 97.00 82 ALA A C 1
ATOM 642 O O . ALA A 1 82 ? -0.330 -2.919 -8.215 1.00 97.00 82 ALA A O 1
ATOM 643 N N . VAL A 1 83 ? 1.435 -1.619 -8.739 1.00 97.81 83 VAL A N 1
ATOM 644 C CA . VAL A 1 83 ? 2.226 -1.960 -7.552 1.00 97.81 83 VAL A CA 1
ATOM 645 C C . VAL A 1 83 ? 2.174 -0.786 -6.579 1.00 97.81 83 VAL A C 1
ATOM 647 O O . VAL A 1 83 ? 2.524 0.348 -6.910 1.00 97.81 83 VAL A O 1
ATOM 650 N N . ILE A 1 84 ? 1.694 -1.056 -5.370 1.00 98.06 84 ILE A N 1
ATOM 651 C CA . ILE A 1 84 ? 1.337 -0.055 -4.369 1.00 98.06 84 ILE A CA 1
ATOM 652 C C . ILE A 1 84 ? 2.237 -0.263 -3.151 1.00 98.06 84 ILE A C 1
ATOM 654 O O . ILE A 1 84 ? 2.061 -1.204 -2.375 1.00 98.06 84 ILE A O 1
ATOM 658 N N . SER A 1 85 ? 3.203 0.633 -2.970 1.00 97.38 85 SER A N 1
ATOM 659 C CA . SER A 1 85 ? 4.062 0.665 -1.789 1.00 97.38 85 SER A CA 1
ATOM 660 C C . SER A 1 85 ? 3.266 1.134 -0.569 1.00 97.38 85 SER A C 1
ATOM 662 O O . SER A 1 85 ? 2.705 2.232 -0.560 1.00 97.38 85 SER A O 1
ATOM 664 N N . LEU A 1 86 ? 3.215 0.307 0.474 1.00 97.19 86 LEU A N 1
ATOM 665 C CA . LEU A 1 86 ? 2.604 0.645 1.756 1.00 97.19 86 LEU A CA 1
ATOM 666 C C . LEU A 1 86 ? 3.688 1.154 2.708 1.00 97.19 86 LEU A C 1
ATOM 668 O O . LEU A 1 86 ? 4.463 0.380 3.278 1.00 97.19 86 LEU A O 1
ATOM 672 N N . ARG A 1 87 ? 3.729 2.474 2.893 1.00 95.38 87 ARG A N 1
ATOM 673 C CA . ARG A 1 87 ? 4.720 3.162 3.722 1.00 95.38 87 ARG A CA 1
ATOM 674 C C . ARG A 1 87 ? 4.113 3.606 5.050 1.00 95.38 87 ARG A C 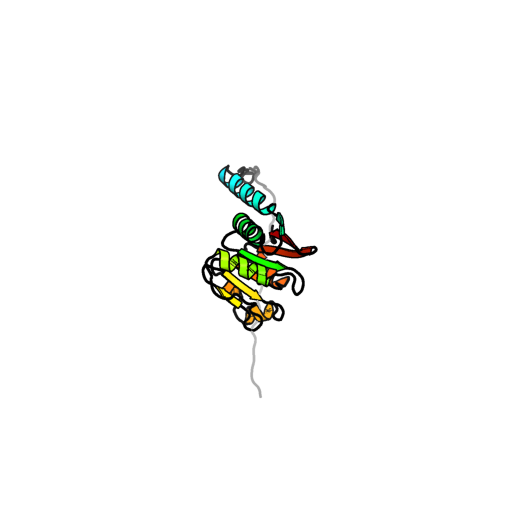1
ATOM 676 O O . ARG A 1 87 ? 2.963 4.018 5.126 1.00 95.38 87 ARG A O 1
ATOM 683 N N . GLY A 1 88 ? 4.909 3.539 6.106 1.00 94.31 88 GLY A N 1
ATOM 684 C CA . GLY A 1 88 ? 4.530 3.941 7.459 1.00 94.31 88 GLY A CA 1
ATOM 685 C C . GLY A 1 88 ? 5.284 3.101 8.478 1.00 94.31 88 GLY A C 1
ATOM 686 O O . GLY A 1 88 ? 5.790 2.026 8.142 1.00 94.31 88 GLY 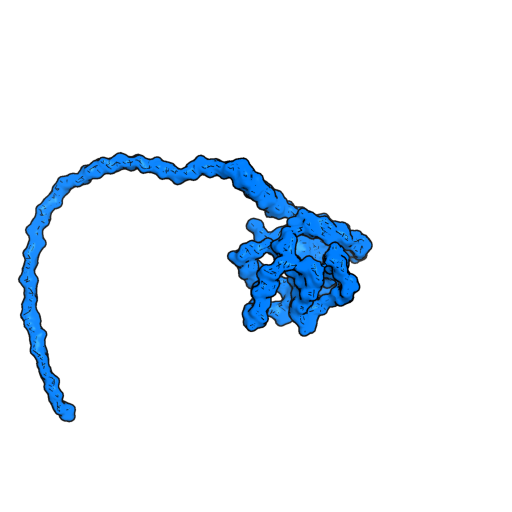A O 1
ATOM 687 N N . ASP A 1 89 ? 5.350 3.573 9.715 1.00 91.31 89 ASP A N 1
ATOM 688 C CA . ASP A 1 89 ? 6.116 2.923 10.778 1.00 91.31 89 ASP A CA 1
ATOM 689 C C . ASP A 1 89 ? 5.542 1.549 11.183 1.00 91.31 89 ASP A C 1
ATOM 691 O O . ASP A 1 89 ? 4.513 1.065 10.679 1.00 91.31 89 ASP A O 1
ATOM 695 N N . LEU A 1 90 ? 6.232 0.874 12.105 1.00 88.12 90 LEU A N 1
ATOM 696 C CA . LEU A 1 90 ? 5.695 -0.315 12.760 1.00 88.12 90 LEU A CA 1
ATOM 697 C C . LEU A 1 90 ? 4.366 0.038 13.453 1.00 88.12 90 LEU A C 1
ATOM 699 O O . LEU A 1 90 ? 4.240 1.090 14.070 1.00 88.12 90 LEU A O 1
ATOM 703 N N . ALA A 1 91 ? 3.365 -0.836 13.322 1.00 87.56 91 ALA A N 1
ATOM 704 C CA . ALA A 1 91 ? 1.997 -0.623 13.810 1.00 87.56 91 ALA A CA 1
ATOM 705 C C . ALA A 1 91 ? 1.224 0.587 13.221 1.00 87.56 91 ALA A C 1
ATOM 707 O O . ALA A 1 91 ? 0.113 0.860 13.671 1.00 87.56 91 ALA A O 1
ATOM 708 N N . ALA A 1 92 ? 1.708 1.243 12.154 1.00 93.06 92 ALA A N 1
ATOM 709 C CA . ALA A 1 92 ? 0.974 2.331 11.482 1.00 93.06 92 ALA A CA 1
ATOM 710 C C . ALA A 1 92 ? -0.381 1.909 10.862 1.00 93.06 92 ALA A C 1
ATOM 712 O O . ALA A 1 92 ? -1.215 2.760 10.570 1.00 93.06 92 ALA A O 1
ATOM 713 N N . GLY A 1 93 ? -0.625 0.604 10.677 1.00 92.94 93 GLY A N 1
ATOM 714 C CA . GLY A 1 93 ? -1.887 0.067 10.143 1.00 92.94 93 GLY A CA 1
ATOM 715 C C . GLY A 1 93 ? -1.834 -0.418 8.690 1.00 92.94 93 GLY A C 1
ATOM 716 O O . GLY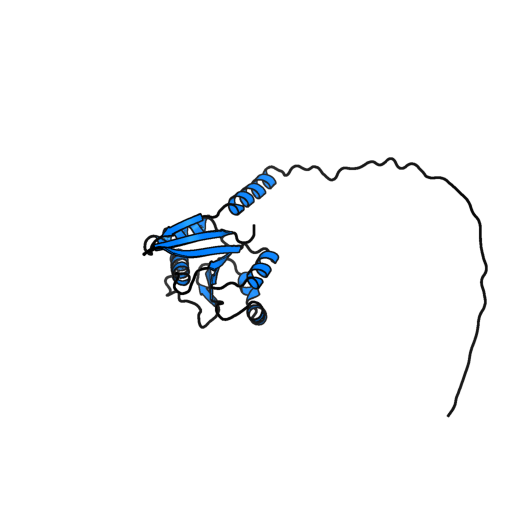 A 1 93 ? -2.887 -0.632 8.096 1.00 92.94 93 GLY A O 1
ATOM 717 N N . LYS A 1 94 ? -0.635 -0.631 8.125 1.00 94.50 94 LYS A N 1
ATOM 718 C CA . LYS A 1 94 ? -0.414 -1.150 6.758 1.00 94.50 94 LYS A CA 1
ATOM 719 C C . LYS A 1 94 ? -1.243 -2.411 6.466 1.00 94.50 94 LYS A C 1
ATOM 721 O O . LYS A 1 94 ? -2.151 -2.371 5.641 1.00 94.50 94 LYS A O 1
ATOM 726 N N . THR A 1 95 ? -1.046 -3.481 7.233 1.00 91.44 95 THR A N 1
ATOM 727 C CA . THR A 1 95 ? -1.833 -4.722 7.112 1.00 91.44 95 THR A CA 1
ATOM 728 C C . THR A 1 95 ? -3.338 -4.518 7.370 1.00 91.44 95 THR A C 1
ATOM 730 O O . THR A 1 95 ? -4.166 -5.200 6.772 1.00 91.44 95 THR A O 1
ATOM 733 N N . THR A 1 96 ? -3.738 -3.551 8.206 1.00 93.88 96 THR A N 1
ATOM 734 C CA . THR A 1 96 ? -5.161 -3.211 8.421 1.00 93.88 96 THR A CA 1
ATOM 735 C C . THR A 1 96 ? -5.800 -2.588 7.176 1.00 93.88 96 THR A C 1
ATOM 737 O O . THR A 1 96 ? -6.967 -2.859 6.886 1.00 93.88 96 THR A O 1
ATOM 740 N N . LEU A 1 97 ? -5.041 -1.804 6.404 1.00 96.06 97 LEU A N 1
ATOM 741 C CA . LEU A 1 97 ? -5.473 -1.310 5.097 1.00 96.06 97 LEU A CA 1
ATOM 742 C C . LEU A 1 97 ? -5.604 -2.463 4.087 1.00 96.06 97 LEU A C 1
ATOM 744 O O . LEU A 1 97 ? -6.637 -2.555 3.429 1.00 96.06 97 LEU A O 1
ATOM 748 N N . VAL A 1 98 ? -4.640 -3.395 4.032 1.00 94.88 98 VAL A N 1
ATOM 749 C CA . VAL A 1 98 ? -4.734 -4.617 3.197 1.00 94.88 98 VAL A CA 1
ATOM 750 C C . VAL A 1 98 ? -6.012 -5.402 3.514 1.00 94.88 98 VAL A C 1
ATOM 752 O O . VAL A 1 98 ? -6.766 -5.749 2.608 1.00 94.88 98 VAL A O 1
ATOM 755 N N . GLN A 1 99 ? -6.307 -5.626 4.800 1.00 93.00 99 GLN A N 1
ATOM 756 C CA . GLN A 1 99 ? -7.537 -6.289 5.251 1.00 93.00 99 GLN A CA 1
ATOM 757 C C . GLN A 1 99 ? -8.807 -5.576 4.757 1.00 93.00 99 GLN A C 1
ATOM 759 O O . GLN A 1 99 ? -9.778 -6.233 4.386 1.00 93.00 99 GLN A O 1
ATOM 764 N N . ALA A 1 100 ? -8.827 -4.240 4.758 1.00 94.69 100 ALA A N 1
ATOM 765 C CA . ALA A 1 100 ? -9.969 -3.469 4.273 1.00 94.69 100 ALA A CA 1
ATOM 766 C C . ALA A 1 100 ? -10.125 -3.553 2.746 1.00 94.69 100 ALA A C 1
ATOM 768 O O . ALA A 1 100 ? -11.244 -3.736 2.266 1.00 94.69 100 ALA A O 1
ATOM 769 N N . ILE A 1 101 ? -9.018 -3.493 1.998 1.00 95.31 101 ILE A N 1
ATOM 770 C CA . ILE A 1 101 ? -9.003 -3.671 0.539 1.00 95.31 101 ILE A CA 1
ATOM 771 C C . ILE A 1 101 ? -9.525 -5.066 0.180 1.00 95.31 101 ILE A C 1
ATOM 773 O O . ILE A 1 101 ? -10.479 -5.173 -0.587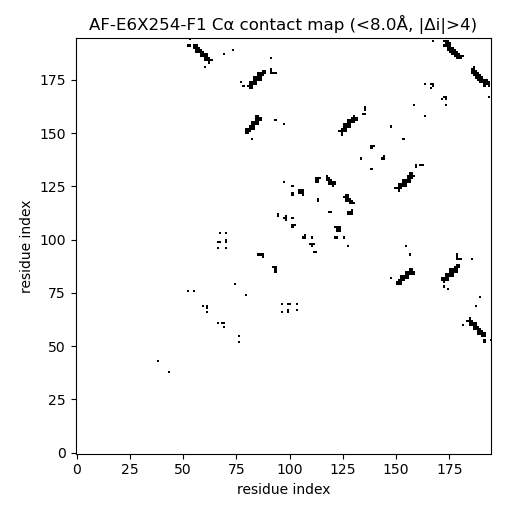 1.00 95.31 101 ILE A O 1
ATOM 777 N N . ALA A 1 102 ? -8.989 -6.118 0.802 1.00 93.12 102 ALA A N 1
ATOM 778 C CA . ALA A 1 102 ? -9.392 -7.501 0.558 1.00 93.12 102 ALA A CA 1
ATOM 779 C C . ALA A 1 102 ? -10.888 -7.741 0.814 1.00 93.12 102 ALA A C 1
ATOM 781 O O . ALA A 1 102 ? -11.571 -8.302 -0.049 1.00 93.12 102 ALA A O 1
ATOM 782 N N . ARG A 1 103 ? -11.421 -7.249 1.945 1.00 91.44 103 ARG A N 1
ATOM 783 C CA . ARG A 1 103 ? -12.866 -7.289 2.243 1.00 91.44 103 ARG A CA 1
ATOM 784 C C . ARG A 1 103 ? -13.691 -6.568 1.177 1.00 91.44 103 ARG A C 1
ATOM 786 O O . ARG A 1 103 ? -14.735 -7.067 0.776 1.00 91.44 103 ARG A O 1
ATOM 793 N N . SER A 1 104 ? -13.211 -5.429 0.673 1.00 91.75 104 SER A N 1
ATOM 794 C CA . SER A 1 104 ? -13.892 -4.664 -0.385 1.00 91.75 104 SER A CA 1
ATOM 795 C C . SER A 1 104 ? -13.903 -5.350 -1.762 1.00 91.75 104 SER A C 1
ATOM 797 O O . SER A 1 104 ? -14.613 -4.884 -2.654 1.00 91.75 104 SER A O 1
ATOM 799 N N . LEU A 1 105 ? -13.118 -6.422 -1.926 1.00 89.31 105 LEU A N 1
ATOM 800 C CA . LEU A 1 105 ? -13.077 -7.311 -3.093 1.00 89.31 105 LEU A CA 1
ATOM 801 C C . LEU A 1 105 ? -13.813 -8.645 -2.838 1.00 89.31 105 LEU A C 1
ATOM 803 O O . LEU A 1 105 ? -13.720 -9.562 -3.647 1.00 89.31 105 LEU A O 1
ATOM 807 N N . GLY A 1 106 ? -14.528 -8.777 -1.713 1.00 87.62 106 GLY A N 1
ATOM 808 C CA . GLY A 1 106 ? -15.273 -9.991 -1.357 1.00 87.62 106 GLY A CA 1
ATOM 809 C C . GLY A 1 106 ? -14.440 -11.104 -0.710 1.00 87.62 106 GLY A C 1
ATOM 810 O O . GLY A 1 106 ? -14.925 -12.225 -0.588 1.00 87.62 106 GLY A O 1
ATOM 811 N N . ASN A 1 107 ? -13.203 -10.835 -0.272 1.00 83.56 107 ASN A N 1
ATOM 812 C CA . ASN A 1 107 ? -12.434 -11.814 0.498 1.00 83.56 107 ASN A CA 1
ATOM 813 C C . ASN A 1 107 ? -12.904 -11.826 1.961 1.00 83.56 107 ASN A C 1
ATOM 815 O O . ASN A 1 107 ? -12.628 -10.893 2.717 1.00 83.56 107 ASN A O 1
ATOM 819 N N . GLU A 1 108 ? -13.579 -12.903 2.365 1.00 67.38 108 GLU A N 1
ATOM 820 C CA . GLU A 1 108 ? -14.042 -13.123 3.747 1.00 67.38 108 GLU A CA 1
ATOM 821 C C . GLU A 1 108 ? -12.962 -13.741 4.660 1.00 67.38 108 GLU A C 1
ATOM 823 O O . GLU A 1 108 ? -13.075 -13.706 5.886 1.00 67.38 108 GLU A O 1
ATOM 828 N N . SER A 1 109 ? -11.896 -14.290 4.071 1.00 62.62 109 SER A N 1
ATOM 829 C CA . SER A 1 109 ? -10.778 -14.920 4.781 1.00 62.62 109 SER A CA 1
ATOM 830 C C . SER A 1 109 ? -10.022 -13.946 5.692 1.00 62.62 109 SER A C 1
ATOM 832 O O . SER A 1 109 ? -9.853 -12.766 5.382 1.00 62.62 109 SER A O 1
ATOM 834 N N . ALA A 1 110 ? -9.477 -14.463 6.797 1.00 67.38 110 ALA A N 1
ATOM 835 C CA . ALA A 1 110 ? -8.634 -13.696 7.711 1.00 67.38 110 ALA A CA 1
ATOM 836 C C . ALA A 1 110 ? -7.292 -13.312 7.056 1.00 67.38 110 ALA A C 1
ATOM 838 O O . ALA A 1 110 ? -6.316 -14.053 7.119 1.00 67.38 110 ALA A O 1
ATOM 839 N N . VAL A 1 111 ? -7.249 -12.130 6.440 1.00 73.94 111 VAL A N 1
ATOM 840 C CA . VAL A 1 111 ? -6.029 -11.511 5.908 1.00 73.94 111 VAL A CA 1
ATOM 841 C C . VAL A 1 111 ? -5.063 -11.184 7.051 1.00 73.94 111 VAL A C 1
ATOM 843 O O . VAL A 1 111 ? -5.379 -10.403 7.954 1.00 73.94 111 VAL A O 1
ATOM 846 N N . THR A 1 112 ? -3.868 -11.764 6.996 1.00 74.75 112 THR A N 1
ATOM 847 C CA . THR A 1 112 ? -2.763 -11.576 7.949 1.00 74.75 112 THR A CA 1
ATOM 848 C C . THR A 1 112 ? -1.514 -11.088 7.213 1.00 74.75 112 THR A C 1
ATOM 850 O O . THR A 1 112 ? -1.420 -11.239 5.993 1.00 74.75 112 THR A O 1
ATOM 853 N N . SER A 1 113 ? -0.549 -10.490 7.930 1.00 66.38 113 SER A N 1
ATOM 854 C CA . SER A 1 113 ? 0.745 -10.164 7.308 1.00 66.38 113 SER A CA 1
ATOM 855 C C . SER A 1 113 ? 1.441 -11.468 6.866 1.00 66.38 113 SER A C 1
ATOM 857 O O . SER A 1 113 ? 1.489 -12.417 7.657 1.00 66.38 113 SER A O 1
ATOM 859 N N . PRO A 1 114 ? 2.016 -11.511 5.650 1.00 65.06 114 PRO A N 1
ATOM 860 C CA . PRO A 1 114 ? 2.862 -12.591 5.150 1.00 65.06 114 PRO A CA 1
ATOM 861 C C . PRO A 1 114 ? 4.225 -12.716 5.873 1.00 65.06 114 PRO A C 1
ATOM 863 O O . PRO A 1 114 ? 5.223 -13.107 5.275 1.00 65.06 114 PRO A O 1
ATOM 866 N N . THR A 1 115 ? 4.311 -12.430 7.181 1.00 59.59 115 THR A N 1
ATOM 867 C CA . THR A 1 115 ? 5.582 -12.299 7.933 1.00 59.59 115 THR A CA 1
ATOM 868 C C . THR A 1 115 ? 6.474 -13.556 7.909 1.00 59.59 115 THR A C 1
ATOM 870 O O . THR A 1 115 ? 7.666 -13.475 8.209 1.00 59.59 115 THR A O 1
ATOM 873 N N . PHE A 1 116 ? 5.907 -14.726 7.585 1.00 60.44 116 PHE A N 1
ATOM 874 C CA . PHE A 1 116 ? 6.616 -16.011 7.463 1.00 60.44 116 PHE A CA 1
ATOM 875 C C . PHE A 1 116 ? 6.656 -16.583 6.037 1.00 60.44 116 PHE A C 1
ATOM 877 O O . PHE A 1 116 ? 7.392 -17.533 5.781 1.00 60.44 116 PHE A O 1
ATOM 884 N N . SER A 1 117 ? 5.877 -16.025 5.117 1.00 64.69 117 SER A N 1
ATOM 885 C CA . SER A 1 117 ? 5.725 -16.482 3.736 1.00 64.69 117 SER A CA 1
ATOM 886 C C . SER A 1 117 ? 5.580 -15.236 2.884 1.00 64.69 117 SER A C 1
ATOM 888 O O . SER A 1 117 ? 4.489 -14.692 2.835 1.00 64.69 117 SER A O 1
ATOM 890 N N . LEU A 1 118 ? 6.681 -14.787 2.269 1.00 77.19 118 LEU A N 1
ATOM 891 C CA . LEU A 1 118 ? 6.923 -13.433 1.722 1.00 77.19 118 LEU A CA 1
ATOM 892 C C . LEU A 1 118 ? 5.773 -12.777 0.943 1.00 77.19 118 LEU A C 1
ATOM 894 O O . LEU A 1 118 ? 5.708 -11.551 0.869 1.00 77.19 118 LEU A O 1
ATOM 898 N N . GLN A 1 119 ? 4.884 -13.590 0.378 1.00 85.19 119 GLN A N 1
ATOM 899 C CA . GLN A 1 119 ? 3.686 -13.201 -0.339 1.00 85.19 119 GLN A CA 1
ATOM 900 C C . GLN A 1 119 ? 2.465 -13.983 0.172 1.00 85.19 119 GLN A C 1
ATOM 902 O O . GLN A 1 119 ? 2.519 -15.201 0.351 1.00 85.19 119 GLN A O 1
ATOM 907 N N . HIS A 1 120 ? 1.325 -13.303 0.280 1.00 86.94 120 HIS A N 1
ATOM 908 C CA . HIS A 1 120 ? -0.002 -13.915 0.233 1.00 86.94 120 HIS A CA 1
ATOM 909 C C . HIS A 1 120 ? -0.727 -13.480 -1.048 1.00 86.94 120 HIS A C 1
ATOM 911 O O . HIS A 1 120 ? -0.758 -12.296 -1.383 1.00 86.94 120 HIS A O 1
ATOM 917 N N . ALA A 1 121 ? -1.339 -14.434 -1.752 1.00 87.94 121 ALA A N 1
ATOM 918 C CA . ALA A 1 121 ? -2.261 -14.166 -2.852 1.00 87.94 121 ALA A CA 1
ATOM 919 C C . ALA A 1 121 ? -3.704 -14.354 -2.361 1.00 87.94 121 ALA A C 1
ATOM 921 O O . ALA A 1 121 ? -4.053 -15.410 -1.831 1.00 87.94 121 ALA A O 1
ATOM 922 N N . TYR A 1 122 ? -4.533 -13.333 -2.546 1.00 85.81 122 TYR A N 1
ATOM 923 C CA . TYR A 1 122 ? -5.954 -13.329 -2.210 1.00 85.81 122 TYR A CA 1
ATOM 924 C C . TYR A 1 122 ? -6.807 -13.345 -3.489 1.00 85.81 122 TYR A C 1
ATOM 926 O O . TYR A 1 122 ? -6.323 -13.098 -4.597 1.00 85.81 122 TYR A O 1
ATOM 934 N N . GLY A 1 123 ? -8.097 -13.656 -3.352 1.00 82.94 123 GLY A N 1
ATOM 935 C CA . GLY A 1 123 ? -9.034 -13.641 -4.473 1.00 82.94 123 GLY A CA 1
ATOM 936 C C . GLY A 1 123 ? -9.243 -12.230 -5.034 1.00 82.94 123 GLY A C 1
ATOM 937 O O . GLY A 1 123 ? -9.123 -11.237 -4.316 1.00 82.94 123 GLY A O 1
ATOM 938 N N . GLY A 1 124 ? -9.585 -12.146 -6.322 1.00 85.94 124 GLY A N 1
ATOM 939 C CA . GLY A 1 124 ? -9.896 -10.873 -6.982 1.00 85.94 124 GLY A CA 1
ATOM 940 C C . GLY A 1 124 ? -8.682 -10.047 -7.421 1.00 85.94 124 GLY A C 1
ATOM 941 O O . GLY A 1 124 ? -8.814 -8.836 -7.542 1.00 85.94 124 GLY A O 1
ATOM 942 N N . GLY A 1 125 ? -7.521 -10.674 -7.653 1.00 92.69 125 GLY A N 1
ATOM 943 C CA . GLY A 1 125 ? -6.320 -9.971 -8.129 1.00 92.69 125 GLY A CA 1
ATOM 944 C C . GLY A 1 125 ? -5.686 -9.095 -7.049 1.00 92.69 125 GLY A C 1
ATOM 945 O O . GLY A 1 125 ? -5.370 -7.935 -7.292 1.00 92.69 125 GLY A O 1
ATOM 946 N N . LEU A 1 126 ? -5.546 -9.624 -5.831 1.00 95.19 126 LEU A N 1
ATOM 947 C CA . LEU A 1 126 ? -4.915 -8.912 -4.725 1.00 95.19 126 LEU A CA 1
ATOM 948 C C . LEU A 1 126 ? -3.748 -9.725 -4.172 1.00 95.19 126 LEU A C 1
ATOM 950 O O . LEU A 1 126 ? -3.933 -10.822 -3.648 1.00 95.19 126 LEU A O 1
ATOM 954 N N . TYR A 1 127 ? -2.555 -9.149 -4.230 1.00 95.19 127 TYR A N 1
ATOM 955 C CA . TYR A 1 127 ? -1.320 -9.758 -3.757 1.00 95.19 127 TYR A CA 1
ATOM 956 C C . TYR A 1 127 ? -0.725 -8.877 -2.660 1.00 95.19 127 TYR A C 1
ATOM 958 O O . TYR A 1 127 ? -0.694 -7.656 -2.789 1.00 95.19 127 TYR A O 1
ATOM 966 N N . HIS A 1 128 ? -0.277 -9.476 -1.562 1.00 94.56 128 HIS A N 1
ATOM 967 C CA . HIS A 1 128 ? 0.308 -8.767 -0.423 1.00 94.56 128 HIS A CA 1
ATOM 968 C C . HIS A 1 128 ? 1.689 -9.327 -0.129 1.00 94.56 128 HIS A C 1
ATOM 970 O O . HIS A 1 128 ? 1.828 -10.529 0.069 1.00 94.56 128 HIS A O 1
ATOM 976 N N . TYR A 1 129 ? 2.682 -8.447 -0.080 1.00 94.12 129 TYR A N 1
ATOM 977 C CA . TYR A 1 129 ? 4.079 -8.766 0.175 1.00 94.12 129 TYR A CA 1
ATOM 978 C C . TYR A 1 129 ? 4.543 -8.043 1.440 1.00 94.12 129 TYR A C 1
ATOM 980 O O . TYR A 1 129 ? 4.221 -6.866 1.627 1.00 94.12 129 TYR A O 1
ATOM 988 N N . ASP A 1 130 ? 5.315 -8.721 2.288 1.00 91.06 130 ASP A N 1
ATOM 989 C CA . ASP A 1 130 ? 5.978 -8.112 3.448 1.00 91.06 130 ASP A CA 1
ATOM 990 C C . ASP A 1 130 ? 7.491 -8.316 3.327 1.00 91.06 130 ASP A C 1
ATOM 992 O O . ASP A 1 130 ? 8.029 -9.385 3.619 1.00 91.06 130 ASP A O 1
ATOM 996 N N . LEU A 1 131 ? 8.174 -7.282 2.831 1.00 90.94 131 LEU A N 1
ATOM 997 C CA . LEU A 1 131 ? 9.586 -7.343 2.454 1.00 90.94 131 LEU A CA 1
ATOM 998 C C . LEU A 1 131 ? 10.537 -6.930 3.584 1.00 90.94 131 LEU A C 1
ATOM 1000 O O . LEU A 1 131 ? 11.724 -6.733 3.346 1.00 90.94 131 LEU A O 1
ATOM 1004 N N . TYR A 1 132 ? 10.061 -6.834 4.832 1.00 85.44 132 TYR A N 1
ATOM 1005 C CA . TYR A 1 132 ? 10.844 -6.321 5.968 1.00 85.44 132 TYR A CA 1
ATOM 1006 C C . TYR A 1 132 ? 12.224 -6.989 6.169 1.00 85.44 132 TYR A C 1
ATOM 1008 O O . TYR A 1 132 ? 13.120 -6.403 6.778 1.00 85.44 132 TYR A O 1
ATOM 1016 N N . ARG A 1 133 ? 12.398 -8.228 5.689 1.00 86.00 133 ARG A N 1
ATOM 1017 C CA . ARG A 1 133 ? 13.628 -9.025 5.836 1.00 86.00 133 ARG A CA 1
ATOM 1018 C C . ARG A 1 133 ? 14.341 -9.362 4.526 1.00 86.00 133 ARG A C 1
ATOM 1020 O O . ARG A 1 133 ? 15.408 -9.958 4.597 1.00 86.00 133 ARG A O 1
ATOM 1027 N N . VAL A 1 134 ? 13.763 -9.022 3.375 1.00 87.75 134 VAL A N 1
ATOM 1028 C CA . VAL A 1 134 ? 14.183 -9.528 2.060 1.00 87.75 134 VAL A CA 1
ATOM 1029 C C . VAL A 1 134 ? 14.357 -8.358 1.102 1.00 87.75 134 VAL A C 1
ATOM 1031 O O . VAL A 1 134 ? 13.419 -7.607 0.850 1.00 87.75 134 VAL A O 1
ATOM 1034 N N . GLY A 1 135 ? 15.570 -8.204 0.574 1.00 88.88 135 GLY A N 1
ATOM 1035 C CA . GLY A 1 135 ? 15.905 -7.151 -0.386 1.00 88.88 135 GLY A CA 1
ATOM 1036 C C . GLY A 1 135 ? 15.765 -7.594 -1.843 1.00 88.88 135 GLY A C 1
ATOM 1037 O O . GLY A 1 135 ? 15.622 -8.780 -2.147 1.00 88.88 135 GLY A O 1
ATOM 1038 N N . PHE A 1 136 ? 15.890 -6.628 -2.755 1.00 90.62 136 PHE A N 1
ATOM 1039 C CA . PHE A 1 136 ? 15.804 -6.824 -4.208 1.00 90.62 136 PHE A CA 1
ATOM 1040 C C . PHE A 1 136 ? 16.540 -8.065 -4.767 1.00 90.62 136 PHE A C 1
ATOM 1042 O O . PHE A 1 136 ? 15.961 -8.819 -5.548 1.00 90.62 136 PHE A O 1
ATOM 1049 N N . GLU A 1 137 ? 17.795 -8.306 -4.366 1.00 91.81 137 GLU A N 1
ATOM 1050 C CA . GLU A 1 137 ? 18.615 -9.410 -4.905 1.00 91.81 137 GLU A CA 1
ATOM 1051 C C . GLU A 1 137 ? 18.054 -10.800 -4.559 1.00 91.81 137 GLU A C 1
ATOM 1053 O O . GLU A 1 137 ? 18.146 -11.732 -5.356 1.00 91.81 137 GLU A O 1
ATOM 1058 N N . GLU A 1 138 ? 17.469 -10.947 -3.369 1.00 90.75 138 GLU A N 1
ATOM 1059 C CA . GLU A 1 138 ? 16.884 -12.207 -2.906 1.00 90.75 138 GLU A CA 1
ATOM 1060 C C . GLU A 1 138 ? 15.521 -12.441 -3.574 1.00 90.75 138 GLU A C 1
ATOM 1062 O O . GLU A 1 138 ? 15.252 -13.549 -4.030 1.00 90.75 138 GLU A O 1
ATOM 1067 N N . LEU A 1 139 ? 14.712 -11.390 -3.771 1.00 90.94 139 LEU A N 1
ATOM 1068 C CA . LEU A 1 139 ? 13.493 -11.473 -4.590 1.00 90.94 139 LEU A CA 1
ATOM 1069 C C . LEU A 1 139 ? 13.784 -11.931 -6.022 1.00 90.94 139 LEU A C 1
ATOM 1071 O O . LEU A 1 139 ? 13.046 -12.757 -6.560 1.00 90.94 139 LEU A O 1
ATOM 1075 N N . ALA A 1 140 ? 14.862 -11.427 -6.629 1.00 90.00 140 ALA A N 1
ATOM 1076 C CA . ALA A 1 140 ? 15.279 -11.837 -7.966 1.00 90.00 140 ALA A CA 1
ATOM 1077 C C . ALA A 1 140 ? 15.690 -13.321 -8.003 1.00 90.00 140 ALA A C 1
ATOM 1079 O O . ALA A 1 140 ? 15.273 -14.051 -8.899 1.00 90.00 140 ALA A O 1
ATOM 1080 N N . GLN A 1 141 ? 16.443 -13.794 -7.003 1.00 91.38 141 GLN A N 1
ATOM 1081 C CA . GLN A 1 141 ? 16.837 -15.207 -6.882 1.00 91.38 141 GLN A CA 1
ATOM 1082 C C . GLN A 1 141 ? 15.651 -16.148 -6.621 1.00 91.38 141 GLN A C 1
ATOM 1084 O O . GLN A 1 141 ? 15.678 -17.298 -7.055 1.00 91.38 141 GLN A O 1
ATOM 1089 N N . LEU A 1 142 ? 14.609 -15.665 -5.941 1.00 88.69 142 LEU A N 1
ATOM 1090 C CA . LEU A 1 142 ? 13.371 -16.402 -5.672 1.00 88.69 142 LEU A CA 1
ATOM 1091 C C . LEU A 1 142 ? 12.359 -16.360 -6.835 1.00 88.69 142 LEU A C 1
ATOM 1093 O O . LEU A 1 142 ? 11.271 -16.915 -6.700 1.00 88.69 142 LEU A O 1
ATOM 1097 N N . GLY A 1 143 ? 12.676 -15.697 -7.956 1.00 88.50 143 GLY A N 1
ATOM 1098 C CA . GLY A 1 143 ? 11.765 -15.554 -9.101 1.00 88.50 143 GLY A CA 1
ATOM 1099 C C . GLY A 1 143 ? 10.576 -14.613 -8.857 1.00 88.50 143 GLY A C 1
ATOM 1100 O O . GLY A 1 143 ? 9.662 -14.541 -9.671 1.00 88.50 143 GLY A O 1
ATOM 1101 N N . MET A 1 144 ? 10.578 -13.844 -7.763 1.00 89.19 144 MET A N 1
ATOM 1102 C CA . MET A 1 144 ? 9.439 -13.014 -7.339 1.00 89.19 144 MET A CA 1
ATOM 1103 C C . MET A 1 144 ? 9.170 -11.802 -8.245 1.00 89.19 144 MET A C 1
ATOM 1105 O O . MET A 1 144 ? 8.174 -11.111 -8.055 1.00 89.19 144 MET A O 1
ATOM 1109 N N . MET A 1 145 ? 10.024 -11.538 -9.238 1.00 90.81 145 MET A N 1
ATOM 1110 C CA . MET A 1 145 ? 9.784 -10.483 -10.229 1.00 90.81 145 MET A CA 1
ATOM 1111 C C . MET A 1 145 ? 8.629 -10.842 -11.176 1.00 90.81 145 MET A C 1
ATOM 1113 O O . MET A 1 145 ? 7.839 -9.967 -11.518 1.00 90.81 145 MET A O 1
ATOM 1117 N N . GLU A 1 146 ? 8.483 -12.126 -11.525 1.00 90.75 146 GLU A N 1
ATOM 1118 C CA . GLU A 1 146 ? 7.409 -12.643 -12.392 1.00 90.75 146 GLU A CA 1
ATOM 1119 C C . GLU A 1 146 ? 6.029 -12.551 -11.715 1.00 90.75 146 GLU A C 1
ATOM 1121 O O . GLU A 1 146 ? 4.996 -12.458 -12.375 1.00 90.75 146 GLU A O 1
ATOM 1126 N N . GLU A 1 147 ? 5.985 -12.523 -10.378 1.00 93.62 147 GLU A N 1
ATOM 1127 C CA . GLU A 1 147 ? 4.731 -12.380 -9.634 1.00 93.62 147 GLU A CA 1
ATOM 1128 C C . GLU A 1 147 ? 4.056 -11.026 -9.876 1.00 93.62 147 GLU A C 1
ATOM 1130 O O . GLU A 1 147 ? 2.829 -10.977 -9.871 1.00 93.62 147 GLU A O 1
ATOM 1135 N N . PHE A 1 148 ? 4.820 -9.953 -10.122 1.00 94.81 148 PHE A N 1
ATOM 1136 C CA . PHE A 1 148 ? 4.273 -8.621 -10.414 1.00 94.81 148 PHE A CA 1
ATOM 1137 C C . PHE A 1 148 ? 3.602 -8.525 -11.794 1.00 94.81 148 PHE A C 1
ATOM 1139 O O . PHE A 1 148 ? 2.825 -7.602 -12.013 1.00 94.81 148 PHE A O 1
ATOM 1146 N N . GLU A 1 149 ? 3.846 -9.474 -12.706 1.00 94.06 149 GLU A N 1
ATOM 1147 C CA . GLU A 1 149 ? 3.197 -9.516 -14.028 1.00 94.06 149 GLU A CA 1
ATOM 1148 C C . GLU A 1 149 ? 1.729 -9.974 -13.960 1.00 94.06 149 GLU A C 1
ATOM 1150 O O . GLU A 1 149 ? 0.987 -9.873 -14.943 1.00 94.06 149 GLU A O 1
ATOM 1155 N N . LYS A 1 150 ? 1.286 -10.499 -12.811 1.00 95.88 150 LYS A N 1
ATOM 1156 C CA . LYS A 1 150 ? -0.093 -10.954 -12.623 1.00 95.88 150 LYS A CA 1
ATOM 1157 C C . LYS A 1 150 ? -1.049 -9.752 -12.588 1.00 95.88 150 LYS A C 1
ATOM 1159 O O . LYS A 1 150 ? -0.719 -8.720 -12.016 1.00 95.88 150 LYS A O 1
ATOM 1164 N N . PRO A 1 151 ? -2.253 -9.856 -13.176 1.00 95.81 151 PRO A N 1
ATOM 1165 C CA . PRO A 1 151 ? -3.193 -8.744 -13.177 1.00 95.81 151 PRO A CA 1
ATOM 1166 C C . PRO A 1 151 ? -3.752 -8.482 -11.773 1.00 95.81 151 PRO A C 1
ATOM 1168 O O . PRO A 1 151 ? -4.198 -9.413 -11.094 1.00 95.81 151 PRO A O 1
ATOM 1171 N N . GLY A 1 152 ? -3.785 -7.209 -11.375 1.00 96.06 152 GLY A N 1
ATOM 1172 C CA . GLY A 1 152 ? -4.335 -6.754 -10.102 1.00 96.06 152 GLY A CA 1
ATOM 1173 C C . GLY A 1 152 ? -3.446 -5.793 -9.304 1.00 96.06 152 GLY A C 1
ATOM 1174 O O . GLY A 1 152 ? -2.550 -5.121 -9.822 1.00 96.06 152 GLY A O 1
ATOM 1175 N N . TRP A 1 153 ? -3.721 -5.716 -8.002 1.00 97.75 153 TRP A N 1
ATOM 1176 C CA . TRP A 1 153 ? -3.011 -4.862 -7.052 1.00 97.75 153 TRP A CA 1
ATOM 1177 C C . TRP A 1 153 ? -1.967 -5.641 -6.256 1.00 97.75 153 TRP A C 1
ATOM 1179 O O . TRP A 1 153 ? -2.291 -6.571 -5.514 1.00 97.75 153 TRP A O 1
ATOM 1189 N N . HIS A 1 154 ? -0.720 -5.184 -6.338 1.00 97.56 154 HIS A N 1
ATOM 1190 C CA . HIS A 1 154 ? 0.408 -5.711 -5.573 1.00 97.56 154 HIS A CA 1
ATOM 1191 C C . HIS A 1 154 ? 0.724 -4.758 -4.420 1.00 97.56 154 HIS A C 1
ATOM 1193 O O . HIS A 1 154 ? 1.383 -3.737 -4.604 1.00 97.56 154 HIS A O 1
ATOM 1199 N N . LEU A 1 155 ? 0.225 -5.070 -3.225 1.00 97.44 155 LEU A N 1
ATOM 1200 C CA . LEU A 1 155 ? 0.432 -4.290 -2.008 1.00 97.44 155 LEU A CA 1
ATOM 1201 C C . LEU A 1 155 ? 1.748 -4.706 -1.347 1.00 97.44 155 LEU A C 1
ATOM 1203 O O . LEU A 1 155 ? 1.852 -5.810 -0.815 1.00 97.44 155 LEU A O 1
ATOM 1207 N N . VAL A 1 156 ? 2.751 -3.833 -1.370 1.00 96.31 156 VAL A N 1
ATOM 1208 C CA . VAL A 1 156 ? 4.110 -4.149 -0.910 1.00 96.31 156 VAL A CA 1
ATOM 1209 C C . VAL A 1 156 ? 4.439 -3.350 0.347 1.00 96.31 156 VAL A C 1
ATOM 1211 O O . VAL A 1 156 ? 4.667 -2.142 0.282 1.00 96.31 156 VAL A O 1
ATOM 1214 N N . GLU A 1 157 ? 4.489 -4.011 1.502 1.00 93.94 157 GLU A N 1
ATOM 1215 C CA . GLU A 1 157 ? 5.077 -3.429 2.710 1.00 93.94 157 GLU A CA 1
ATOM 1216 C C . GLU A 1 157 ? 6.612 -3.473 2.602 1.00 93.94 157 GLU A C 1
ATOM 1218 O O . GLU A 1 157 ? 7.183 -4.483 2.192 1.00 93.94 157 GLU A O 1
ATOM 1223 N N . TRP A 1 158 ? 7.280 -2.380 2.990 1.00 90.00 158 TRP A N 1
ATOM 1224 C CA . TRP A 1 158 ? 8.752 -2.256 3.022 1.00 90.00 158 TRP A CA 1
ATOM 1225 C C . TRP A 1 158 ? 9.472 -2.377 1.663 1.00 90.00 158 TRP A C 1
ATOM 1227 O O . TRP A 1 158 ? 10.613 -2.826 1.609 1.00 90.00 158 TRP A O 1
ATOM 1237 N N . MET A 1 159 ? 8.843 -1.928 0.570 1.00 94.19 159 MET A N 1
ATOM 1238 C CA . MET A 1 159 ? 9.506 -1.797 -0.738 1.00 94.19 159 MET A CA 1
ATOM 1239 C C . MET A 1 159 ? 10.787 -0.947 -0.645 1.00 94.19 159 MET A C 1
ATOM 1241 O O . MET A 1 159 ? 10.725 0.218 -0.245 1.00 94.19 159 MET A O 1
ATOM 1245 N N . ASP A 1 160 ? 11.924 -1.514 -1.061 1.00 92.44 160 ASP A N 1
ATOM 1246 C CA . ASP A 1 160 ? 13.204 -0.803 -1.150 1.00 92.44 160 ASP A CA 1
ATOM 1247 C C . ASP A 1 160 ? 13.336 0.039 -2.442 1.00 92.44 160 ASP A C 1
ATOM 1249 O O . ASP A 1 160 ? 12.594 -0.134 -3.418 1.00 92.44 160 ASP A O 1
ATOM 1253 N N . ASP A 1 161 ? 14.293 0.973 -2.455 1.00 93.12 161 ASP A N 1
ATOM 1254 C CA . ASP A 1 161 ? 14.519 1.868 -3.598 1.00 93.12 161 ASP A CA 1
ATOM 1255 C C . ASP A 1 161 ? 15.019 1.137 -4.862 1.00 93.12 161 ASP A C 1
ATOM 1257 O O . ASP A 1 161 ? 14.815 1.643 -5.967 1.00 93.12 161 ASP A O 1
ATOM 1261 N N . ARG A 1 162 ? 15.643 -0.048 -4.742 1.00 94.88 162 ARG A N 1
ATOM 1262 C CA . ARG A 1 162 ? 16.095 -0.842 -5.902 1.00 94.88 162 ARG A CA 1
ATOM 1263 C C . ARG A 1 162 ? 14.914 -1.499 -6.600 1.00 94.88 162 ARG A C 1
ATOM 1265 O O . ARG A 1 162 ? 14.792 -1.364 -7.814 1.00 94.88 162 ARG A O 1
ATOM 1272 N N . LEU A 1 163 ? 14.026 -2.146 -5.845 1.00 94.81 163 LEU A N 1
ATOM 1273 C CA . LEU A 1 163 ? 12.788 -2.724 -6.361 1.00 94.81 163 LEU A CA 1
ATOM 1274 C C . LEU A 1 163 ? 11.904 -1.638 -6.980 1.00 94.81 163 LEU A C 1
ATOM 1276 O O . LEU A 1 163 ? 11.424 -1.802 -8.099 1.00 94.81 163 LEU A O 1
ATOM 1280 N N . LYS A 1 164 ? 11.764 -0.492 -6.304 1.00 95.00 164 LYS A N 1
ATOM 1281 C CA . LYS A 1 164 ? 11.052 0.671 -6.846 1.00 95.00 164 LYS A CA 1
ATOM 1282 C C . LYS A 1 164 ? 11.653 1.144 -8.176 1.00 95.00 164 LYS A C 1
ATOM 1284 O O . LYS A 1 164 ? 10.911 1.352 -9.132 1.00 95.00 164 LYS A O 1
ATOM 1289 N N . ALA A 1 165 ? 12.977 1.303 -8.260 1.00 94.31 165 ALA A N 1
ATOM 1290 C CA . ALA A 1 165 ? 13.648 1.736 -9.487 1.00 94.31 165 ALA A CA 1
ATOM 1291 C C . ALA A 1 165 ? 13.519 0.707 -10.625 1.00 94.31 165 ALA A C 1
ATOM 1293 O O . ALA A 1 165 ? 13.275 1.092 -11.767 1.00 94.31 165 ALA A O 1
ATOM 1294 N N . PHE A 1 166 ? 13.630 -0.587 -10.314 1.00 94.94 166 PHE A N 1
ATOM 1295 C CA . PHE A 1 166 ? 13.445 -1.681 -11.268 1.00 94.94 166 PHE A CA 1
ATOM 1296 C C . PHE A 1 166 ? 12.030 -1.689 -11.858 1.00 94.94 166 PHE A C 1
ATOM 1298 O O . PHE A 1 166 ? 11.874 -1.642 -13.077 1.00 94.94 166 PHE A O 1
ATOM 1305 N N . LEU A 1 167 ? 10.997 -1.668 -11.009 1.00 95.50 167 LEU A N 1
ATOM 1306 C CA . LEU A 1 167 ? 9.605 -1.667 -11.462 1.00 95.50 167 LEU A CA 1
ATOM 1307 C C . LEU A 1 167 ? 9.255 -0.382 -12.236 1.00 95.50 167 LEU A C 1
ATOM 1309 O O . LEU A 1 167 ? 8.534 -0.438 -13.230 1.00 95.50 167 LEU A O 1
ATOM 1313 N N . ALA A 1 168 ? 9.807 0.771 -11.840 1.00 94.00 168 ALA A N 1
ATOM 1314 C CA . ALA A 1 168 ? 9.626 2.020 -12.578 1.00 94.00 168 ALA A CA 1
ATOM 1315 C C . ALA A 1 168 ? 10.240 1.943 -13.986 1.00 94.00 168 ALA A C 1
ATOM 1317 O O . ALA A 1 168 ? 9.596 2.338 -14.956 1.00 94.00 168 ALA A O 1
ATOM 1318 N N . ALA A 1 169 ? 11.458 1.401 -14.108 1.00 94.50 169 ALA A N 1
ATOM 1319 C CA . ALA A 1 169 ? 12.138 1.215 -15.390 1.00 94.50 169 ALA A CA 1
ATOM 1320 C C . ALA A 1 169 ? 11.450 0.170 -16.290 1.00 94.50 169 ALA A C 1
ATOM 1322 O O . ALA A 1 169 ? 11.490 0.299 -17.512 1.00 94.50 169 ALA A O 1
ATOM 1323 N N . ALA A 1 170 ? 10.791 -0.829 -15.696 1.00 94.31 170 ALA A N 1
ATOM 1324 C CA . ALA A 1 170 ? 9.977 -1.820 -16.399 1.00 94.31 170 ALA A CA 1
ATOM 1325 C C . ALA A 1 170 ? 8.563 -1.317 -16.779 1.00 94.31 170 ALA A C 1
ATOM 1327 O O . ALA A 1 170 ? 7.818 -2.041 -17.433 1.00 94.31 170 ALA A O 1
ATOM 1328 N N . GLY A 1 171 ? 8.192 -0.082 -16.417 1.00 93.88 171 GLY A N 1
ATOM 1329 C CA . GLY A 1 171 ? 6.937 0.549 -16.846 1.00 93.88 171 GLY A CA 1
ATOM 1330 C C . GLY A 1 171 ? 5.696 0.192 -16.019 1.00 93.88 171 GLY A C 1
ATOM 1331 O O . GLY A 1 171 ? 4.580 0.445 -16.469 1.00 93.88 171 GLY A O 1
ATOM 1332 N N . TYR A 1 172 ? 5.859 -0.365 -14.816 1.00 95.44 172 TYR A N 1
ATOM 1333 C CA . TYR A 1 172 ? 4.737 -0.627 -13.908 1.00 95.44 172 TYR A CA 1
ATOM 1334 C C . TYR A 1 172 ? 4.100 0.675 -13.404 1.00 95.44 172 TYR A C 1
ATOM 1336 O O . TYR A 1 172 ? 4.804 1.641 -13.110 1.00 95.44 172 TYR A O 1
ATOM 1344 N N . ASN A 1 173 ? 2.777 0.691 -13.209 1.00 95.38 173 ASN A N 1
ATOM 1345 C CA . ASN A 1 173 ? 2.111 1.778 -12.484 1.00 95.38 173 ASN A CA 1
ATOM 1346 C C . ASN A 1 173 ? 2.509 1.705 -11.002 1.00 95.38 173 ASN A C 1
ATOM 1348 O O . ASN A 1 173 ? 2.049 0.801 -10.298 1.00 95.38 173 ASN A O 1
ATOM 1352 N N . LEU A 1 174 ? 3.340 2.634 -10.518 1.00 96.62 174 LEU A N 1
ATOM 1353 C CA . LEU A 1 174 ? 3.755 2.670 -9.116 1.00 96.62 174 LEU A CA 1
ATOM 1354 C C . LEU A 1 174 ? 2.995 3.734 -8.337 1.00 96.62 174 LEU A C 1
ATOM 1356 O O . LEU A 1 174 ? 2.960 4.903 -8.715 1.00 96.62 174 LEU A O 1
ATOM 1360 N N . TRP A 1 175 ? 2.459 3.332 -7.192 1.00 97.19 175 TRP A N 1
ATOM 1361 C CA . TRP A 1 175 ? 1.795 4.215 -6.239 1.00 97.19 175 TRP A CA 1
ATOM 1362 C C . TRP A 1 175 ? 2.352 4.006 -4.833 1.00 97.19 175 TRP A C 1
ATOM 1364 O O . TRP A 1 175 ? 2.920 2.961 -4.517 1.00 97.19 175 TRP A O 1
ATOM 1374 N N . GLN A 1 176 ? 2.184 5.002 -3.972 1.00 97.19 176 GLN A N 1
ATOM 1375 C CA . GLN A 1 176 ? 2.495 4.934 -2.551 1.00 97.19 176 GLN A CA 1
ATOM 1376 C C . GLN A 1 176 ? 1.253 5.295 -1.747 1.00 97.19 176 GLN A C 1
ATOM 1378 O O . GLN A 1 176 ? 0.563 6.268 -2.050 1.00 97.19 176 GLN A O 1
ATOM 1383 N N . VAL A 1 177 ? 1.004 4.527 -0.688 1.00 98.00 177 VAL A N 1
ATOM 1384 C CA . VAL A 1 177 ? 0.125 4.934 0.404 1.00 98.00 177 VAL A CA 1
ATOM 1385 C C . VAL A 1 177 ? 0.982 5.096 1.649 1.00 98.00 177 VAL A C 1
ATOM 1387 O O . VAL A 1 177 ? 1.435 4.110 2.231 1.00 98.00 177 VAL A O 1
ATOM 1390 N N . THR A 1 178 ? 1.220 6.344 2.050 1.00 97.56 178 THR A N 1
ATOM 1391 C CA . THR A 1 178 ? 1.889 6.666 3.314 1.00 97.56 178 THR A CA 1
ATOM 1392 C C . THR A 1 178 ? 0.842 6.789 4.416 1.00 97.56 178 THR A C 1
ATOM 1394 O O . THR A 1 178 ? -0.095 7.579 4.290 1.00 97.56 178 THR A O 1
ATOM 1397 N N . ILE A 1 179 ? 1.005 6.013 5.489 1.00 97.81 179 ILE A N 1
ATOM 1398 C CA . ILE A 1 179 ? 0.100 5.956 6.639 1.00 97.81 179 ILE A CA 1
ATOM 1399 C C . ILE A 1 179 ? 0.809 6.531 7.869 1.00 97.81 179 ILE A C 1
ATOM 1401 O O . ILE A 1 179 ? 1.798 5.963 8.339 1.00 97.81 179 ILE A O 1
ATOM 1405 N N . THR A 1 180 ? 0.272 7.622 8.414 1.00 97.50 180 THR A N 1
ATOM 1406 C CA . THR A 1 180 ? 0.819 8.323 9.587 1.00 97.50 180 THR A CA 1
ATOM 1407 C C . THR A 1 180 ? -0.224 8.372 10.710 1.00 97.50 180 THR A C 1
ATOM 1409 O O . THR A 1 180 ? -1.355 8.780 10.445 1.00 97.50 180 THR A O 1
ATOM 1412 N N . PRO A 1 181 ? 0.098 7.985 11.960 1.00 95.56 181 PRO A N 1
ATOM 1413 C CA . PRO A 1 181 ? -0.817 8.137 13.094 1.00 95.56 181 PRO A CA 1
ATOM 1414 C C . PRO A 1 181 ? -1.163 9.606 13.391 1.00 95.56 181 PRO A C 1
ATOM 1416 O O . PRO A 1 181 ? -0.276 10.455 13.428 1.00 95.56 181 PRO A O 1
ATOM 1419 N N . GLU A 1 182 ? -2.438 9.892 13.663 1.00 95.19 182 GLU A N 1
ATOM 1420 C CA . GLU A 1 182 ? -2.935 11.212 14.073 1.00 95.19 182 GLU A CA 1
ATOM 1421 C C . GLU A 1 182 ? -4.002 11.032 15.165 1.00 95.19 182 GLU A C 1
ATOM 1423 O O . GLU A 1 182 ? -5.179 10.809 14.883 1.00 95.19 182 GLU A O 1
ATOM 1428 N N . GLY A 1 183 ? -3.583 11.073 16.435 1.00 93.06 183 GLY A N 1
ATOM 1429 C CA . GLY A 1 183 ? -4.472 10.798 17.569 1.00 93.06 183 GLY A CA 1
ATOM 1430 C C . GLY A 1 183 ? -5.006 9.360 17.548 1.00 93.06 183 GLY A C 1
ATOM 1431 O O . GLY A 1 183 ? -4.231 8.405 17.573 1.00 93.06 183 GLY A O 1
ATOM 1432 N N . ASP A 1 184 ? -6.329 9.211 17.507 1.00 92.62 184 ASP A N 1
ATOM 1433 C CA . ASP A 1 184 ? -7.052 7.945 17.324 1.00 92.62 184 ASP A CA 1
ATOM 1434 C C . ASP A 1 184 ? -7.292 7.581 15.840 1.00 92.62 184 ASP A C 1
ATOM 1436 O O . ASP A 1 184 ? -7.777 6.489 15.526 1.00 92.62 184 ASP A O 1
ATOM 1440 N N . ARG A 1 185 ? -6.918 8.472 14.913 1.00 96.94 185 ARG A N 1
ATOM 1441 C CA . ARG A 1 185 ? -7.068 8.331 13.458 1.00 96.94 185 ARG A CA 1
ATOM 1442 C C . ARG A 1 185 ? -5.707 8.090 12.792 1.00 96.94 185 ARG A C 1
ATOM 1444 O O . ARG A 1 185 ? -4.661 8.006 13.441 1.00 96.94 185 ARG A O 1
ATOM 1451 N N . ARG A 1 186 ? -5.709 7.930 11.468 1.00 97.81 186 ARG A N 1
ATOM 1452 C CA . ARG A 1 186 ? -4.500 7.950 10.633 1.00 97.81 186 ARG A CA 1
ATOM 1453 C C . ARG A 1 186 ? -4.723 8.836 9.419 1.00 97.81 186 ARG A C 1
ATOM 1455 O O . ARG A 1 186 ? -5.819 8.848 8.862 1.00 97.81 186 ARG A O 1
ATOM 1462 N N . ILE A 1 187 ? -3.667 9.518 8.998 1.00 98.12 187 ILE A N 1
ATOM 1463 C CA . ILE A 1 187 ? -3.579 10.209 7.715 1.00 98.12 187 ILE A CA 1
ATOM 1464 C C . ILE A 1 187 ? -3.090 9.200 6.677 1.00 98.12 187 ILE A C 1
ATOM 1466 O O . ILE A 1 187 ? -2.044 8.577 6.859 1.00 98.12 187 ILE A O 1
ATOM 1470 N N . TYR A 1 188 ? -3.836 9.063 5.585 1.00 98.38 188 TYR A N 1
ATOM 1471 C CA . TYR A 1 188 ? -3.493 8.264 4.414 1.00 98.38 188 TYR A CA 1
ATOM 1472 C C . TYR A 1 188 ? -3.181 9.217 3.254 1.00 98.38 188 TYR A C 1
ATOM 1474 O O . TYR A 1 188 ? -4.095 9.832 2.702 1.00 98.38 188 TYR A O 1
ATOM 1482 N N . ARG A 1 189 ? -1.900 9.350 2.886 1.00 97.81 189 ARG A N 1
ATOM 1483 C CA . ARG A 1 189 ? -1.457 10.059 1.672 1.00 97.81 189 ARG A CA 1
ATOM 1484 C C . ARG A 1 189 ? -1.298 9.043 0.546 1.00 97.81 189 ARG A C 1
ATOM 1486 O O . ARG A 1 189 ? -0.433 8.179 0.635 1.00 97.81 189 ARG A O 1
ATOM 1493 N N . ILE A 1 190 ? -2.130 9.153 -0.482 1.00 97.69 190 ILE A N 1
ATOM 1494 C CA . ILE A 1 190 ? -2.137 8.324 -1.692 1.00 97.69 190 ILE A CA 1
ATOM 1495 C C . ILE A 1 190 ? -1.515 9.157 -2.817 1.00 97.69 190 ILE A C 1
ATOM 1497 O O . ILE A 1 190 ? -1.989 10.264 -3.065 1.00 97.69 190 ILE A O 1
ATOM 1501 N N . GLU A 1 191 ? -0.469 8.670 -3.482 1.00 95.56 191 GLU A N 1
ATOM 1502 C CA . GLU A 1 191 ? 0.258 9.423 -4.521 1.00 95.56 191 GLU A CA 1
ATOM 1503 C C . GLU A 1 191 ? 0.948 8.500 -5.549 1.00 95.56 191 GLU A C 1
ATOM 1505 O O . GLU A 1 191 ? 1.368 7.399 -5.179 1.00 95.56 191 GLU A O 1
ATOM 1510 N N . PRO A 1 192 ? 1.088 8.908 -6.827 1.00 94.62 192 PRO A N 1
ATOM 1511 C CA . PRO A 1 192 ? 1.906 8.182 -7.799 1.00 94.62 192 PRO A CA 1
ATOM 1512 C C . PRO A 1 192 ? 3.402 8.298 -7.456 1.00 94.62 192 PRO A C 1
ATOM 1514 O O . PRO A 1 192 ? 3.859 9.314 -6.932 1.00 94.62 192 PRO A O 1
ATOM 1517 N N . LEU A 1 193 ? 4.178 7.251 -7.751 1.00 89.44 193 LEU A N 1
ATOM 1518 C CA . LEU A 1 193 ? 5.620 7.173 -7.471 1.00 89.44 193 LEU A CA 1
ATOM 1519 C C . LEU A 1 193 ? 6.515 7.323 -8.704 1.00 89.44 193 LEU A C 1
ATOM 1521 O O . LEU A 1 193 ? 7.677 7.705 -8.548 1.00 89.44 193 LEU A O 1
ATOM 1525 N N . ASN A 1 194 ? 6.006 6.995 -9.890 1.00 76.62 194 ASN A N 1
ATOM 1526 C CA . ASN A 1 194 ? 6.628 7.292 -11.173 1.00 76.62 194 ASN A CA 1
ATOM 1527 C C . ASN A 1 194 ? 5.692 8.204 -11.974 1.00 76.62 194 ASN A C 1
ATOM 1529 O O . ASN A 1 194 ? 4.587 7.813 -12.346 1.00 76.62 194 ASN A O 1
ATOM 1533 N N . ALA A 1 195 ? 6.150 9.438 -12.177 1.00 54.84 195 ALA A N 1
ATOM 1534 C CA . ALA A 1 195 ? 5.443 10.535 -12.822 1.00 54.84 195 ALA A CA 1
ATOM 1535 C C . ALA A 1 195 ? 6.385 11.235 -13.812 1.00 54.84 195 ALA A C 1
ATOM 1537 O O . ALA A 1 195 ? 7.562 11.424 -13.426 1.00 54.84 195 ALA A O 1
#

Nearest PDB structures (foldseek):
  5np9-assembly1_A  TM=7.694E-01  e=8.212E-12  Bacillus subtilis
  6s84-assembly1_E  TM=8.137E-01  e=1.007E-10  Thermotoga maritima MSB8
  6n9a-assembly1_E-2  TM=7.780E-01  e=4.368E-11  Thermotoga maritima
  5mvr-assembly1_A  TM=7.264E-01  e=1.318E-09  Bacillus subtilis
  5da9-assembly1_B  TM=3.086E-01  e=1.061E+00  Thermochaetoides thermophila DSM 1495

pLDDT: mean 78.17, std 22.36, range [35.72, 98.38]

InterPro domains:
  IPR003442 tRNA threonylcarbamoyl adenosine modification protein TsaE [PF02367] (63-180)
  IPR003442 tRNA threonylcarbamoyl adenosine modification protein TsaE [TIGR00150] (67-167)
  IPR027417 P-loop containing nucleoside triphosphate hydrolase [G3DSA:3.40.50.300] (47-194)
  IPR027417 P-loop containing nucleoside triphosphate hydrolase [SSF52540] (78-160)

Sequence (195 aa):
MRSEELDNRVTEQPSNRATEEEKSPTLQSQTSSPNDQRPTTNDQDILNAQRSTLNASKEITANLEELPNVVEAMKRLIPDNAVISLRGDLAAGKTTLVQAIARSLGNESAVTSPTFSLQHAYGGGLYHYDLYRVGFEELAQLGMMEEFEKPGWHLVEWMDDRLKAFLAAAGYNLWQVTITPEGDRRI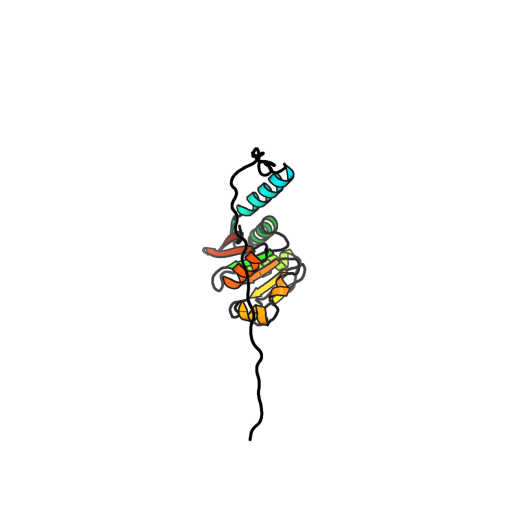YRIEPLNA

Mean predicted aligned error: 14.07 Å

Solvent-accessible surface area (backbone atoms only — not comparable to full-atom values): 11965 Å² total; per-residue (Å²): 129,88,89,81,91,80,89,88,81,91,84,86,85,83,88,86,88,81,92,88,80,89,82,87,78,89,76,79,83,78,77,78,72,84,75,89,70,73,72,49,73,69,52,46,50,51,53,47,51,50,53,50,56,67,63,52,57,46,76,44,77,34,42,82,87,46,41,63,61,54,46,62,45,46,70,74,65,52,64,70,58,27,44,33,34,42,42,57,62,90,89,45,44,64,61,58,50,51,39,51,46,40,44,77,57,71,40,84,68,90,70,70,75,26,83,91,45,56,60,42,80,51,71,83,38,36,35,39,33,41,32,84,88,57,55,59,73,56,38,56,76,69,54,53,66,65,62,70,74,53,73,22,39,37,40,27,32,57,70,50,72,64,50,50,51,51,42,49,75,73,66,54,50,35,31,35,40,40,32,42,76,49,92,90,30,30,36,39,39,37,33,69,70,68,121

Radius of gyration: 31.07 Å; Cα contacts (8 Å, |Δi|>4): 248; chains: 1; bounding box: 83×56×78 Å

Secondary structure (DSSP, 8-state):
-------------------------------------PPPHHHHHHHHHHHHHTT--EEEEE-SSSHHHHHHHHHHHS-SSEEEEEE--TTSSHHHHHHHHHHHTT--S-----TTSSEEEETTTEEEEE-TT--HHHHHHTTTTGGGGSSSEEEEET--HHHHHHHHHTT--EEEEEEEEETTEEEEEEEES--

Foldseek 3Di:
DDDDDDDDDDDDDDDDDDDDDDDDDDDDDPPPDPDPPDDDPVRVVVVVVVVVLQPLKDKDKFFLVCLLVVLVSCVVRADFQAEEEEAEDVPLCLQVSLVSNLVVQVFPDDRDACPPPQWDDGPPAEIEGECVPPADVVCVVVVVVVVSVGGGYYYYYPHDPVNVVVCLVVPGFYKYWHWADDPNIIMTIIGTDRD

Organism: Nitratifractor salsuginis (strain DSM 16511 / JCM 12458 / E9I37-1) (NCBI:txid749222)